Protein AF-A0A933ZN07-F1 (afdb_monomer_lite)

Sequence (368 aa):
MLRRYSLTLALVALASAPLAWTACGGLDDTEENALPVVCNADSDCTAGTEICHPVGFVCVKTCTAATDCTGTGETCADVADSTGTVKGKICKCGTTTCSAVTVDGGTNNQVCSSIDNLCENRCAQDSDCGDFFPQTRKCNTTKGQCEPSTASGCTSDSQCTSATAARCNTSSGQCEACTTDTQCAHIGSGLKCDSSGACVSQGTTCNANVLLPGTNGGPDTCAYGEVCVGATCSASLPDGTCATTMGSSWNTSPLGPVIFVADGQSFASNATYCAGGAGGFTVDVEFYSVHGISKGTWSENVQQVQFYRKSDHRKSDAGIIVDFPEDGAKHGSFKTGMCGSAAGAIDPTGYALYMIDSNGGGGNLVCL

pLDDT: mean 71.2, std 18.02, range [28.31, 96.56]

Secondary structure (DSSP, 8-state):
-----------------------SS---TT-TT----B-SSGGGS-TTTEEE-TTT-BEEEB-SSGGG--STTEEEEEEE-TTS-EEEEEEEE-SSB------TT----EEE-TTT--EEEPPSSGGGGTTS-SS-EEEETTTTEEEE---SS--SGGG--BTTB-EEETTTTEEE--SSGGGGTTT-TTEEE-TTS-EEE--SB--TT--SSSSSS-GGGSPTT-EEETTEEES-----TTTTTS------SS---EEEEEEEEEES--TTTSGGG--EEEEEEEEEEEEEE-----SS-EEEEEEEETTT--EEEESEEESPPPTTEEEEEEEEEEE-SSTT----S-EEEEEE-TTS-EEEEEE-

Structure (mmCIF, N/CA/C/O backbone):
data_AF-A0A933ZN07-F1
#
_entry.id   AF-A0A933ZN07-F1
#
loop_
_atom_site.group_PDB
_atom_site.id
_atom_site.type_symbol
_atom_site.label_atom_id
_atom_site.label_alt_id
_atom_site.label_comp_id
_atom_site.label_asym_id
_atom_site.label_entity_id
_atom_site.label_seq_id
_atom_site.pdbx_PD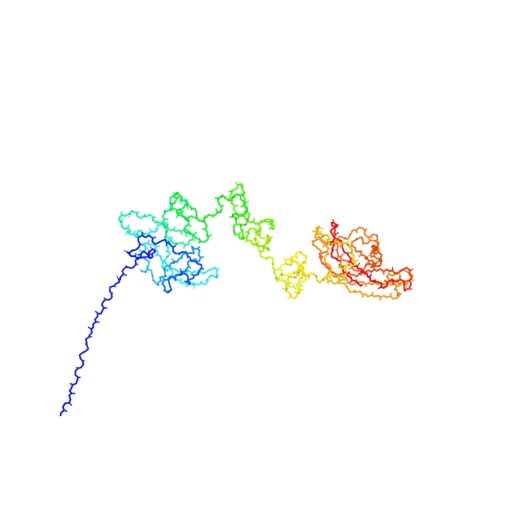B_ins_code
_atom_site.Cartn_x
_atom_site.Cartn_y
_atom_site.Cartn_z
_atom_site.occupancy
_atom_site.B_iso_or_equiv
_atom_site.auth_seq_id
_atom_site.auth_comp_id
_atom_site.auth_asym_id
_atom_site.auth_atom_id
_atom_site.pdbx_PDB_model_num
ATOM 1 N N . MET A 1 1 ? -44.478 -69.264 47.633 1.00 36.69 1 MET A N 1
ATOM 2 C CA . MET A 1 1 ? -43.234 -68.703 48.201 1.00 36.69 1 MET A CA 1
ATOM 3 C C . MET A 1 1 ? -42.893 -67.437 47.429 1.00 36.69 1 MET A C 1
ATOM 5 O O . MET A 1 1 ? -42.864 -67.538 46.218 1.00 36.69 1 MET A O 1
ATOM 9 N N . LEU A 1 2 ? -42.737 -66.311 48.151 1.00 34.25 2 LEU A N 1
ATOM 10 C CA . LEU A 1 2 ? -41.949 -65.082 47.880 1.00 34.25 2 LEU A CA 1
ATOM 11 C C . LEU A 1 2 ? -41.915 -64.510 46.437 1.00 34.25 2 LEU A C 1
ATOM 13 O O . LEU A 1 2 ? -41.661 -65.224 45.490 1.00 34.25 2 LEU A O 1
ATOM 17 N N . ARG A 1 3 ? -42.024 -63.207 46.160 1.00 32.19 3 ARG A N 1
ATOM 18 C CA . ARG A 1 3 ? -41.970 -61.978 46.966 1.00 32.19 3 ARG A CA 1
ATOM 19 C C . ARG A 1 3 ? -42.474 -60.846 46.054 1.00 32.19 3 ARG A C 1
ATOM 21 O O . ARG A 1 3 ? -42.031 -60.746 44.916 1.00 32.19 3 ARG A O 1
ATOM 28 N N . ARG A 1 4 ? -43.376 -59.995 46.550 1.00 41.97 4 ARG A N 1
ATOM 29 C CA . ARG A 1 4 ? -43.697 -58.698 45.934 1.00 41.97 4 ARG A CA 1
ATOM 30 C C . ARG A 1 4 ? -42.557 -57.730 46.262 1.00 41.97 4 ARG A C 1
ATOM 32 O O . ARG A 1 4 ? -42.251 -57.572 47.441 1.00 41.97 4 ARG A O 1
ATOM 39 N N . TYR A 1 5 ? -41.965 -57.087 45.259 1.00 42.53 5 TYR A N 1
ATOM 40 C CA . TYR A 1 5 ? -41.135 -55.899 45.463 1.00 42.53 5 TYR A CA 1
ATOM 41 C C . TYR A 1 5 ? -41.962 -54.668 45.103 1.00 42.53 5 TYR A C 1
ATOM 43 O O . TYR A 1 5 ? -42.301 -54.433 43.948 1.00 42.53 5 TYR A O 1
ATOM 51 N N . SER A 1 6 ? -42.332 -53.939 46.152 1.00 39.88 6 SER A N 1
ATOM 52 C CA . SER A 1 6 ? -42.900 -52.600 46.105 1.00 39.88 6 SER A CA 1
ATOM 53 C C . SER A 1 6 ? -41.728 -51.636 45.935 1.00 39.88 6 SER A C 1
ATOM 55 O O . SER A 1 6 ? -40.901 -51.535 46.841 1.00 39.88 6 SER A O 1
ATOM 57 N N . LEU A 1 7 ? -41.612 -50.986 44.777 1.00 34.25 7 LEU A N 1
ATOM 58 C CA . LEU A 1 7 ? -40.633 -49.923 44.560 1.00 34.25 7 LEU A CA 1
ATOM 59 C C . LEU A 1 7 ? -41.350 -48.584 44.754 1.00 34.25 7 LEU A C 1
ATOM 61 O O . LEU A 1 7 ? -42.110 -48.132 43.901 1.00 34.25 7 LEU A O 1
ATOM 65 N N . THR A 1 8 ? -41.160 -47.998 45.930 1.00 39.66 8 THR A N 1
ATOM 66 C CA . THR A 1 8 ? -41.650 -46.668 46.286 1.00 39.66 8 THR A CA 1
ATOM 67 C C . THR A 1 8 ? -40.783 -45.638 45.563 1.00 39.66 8 THR A C 1
ATOM 69 O O . THR A 1 8 ? -39.605 -45.487 45.879 1.00 39.66 8 THR A O 1
ATOM 72 N N . LEU A 1 9 ? -41.348 -44.959 44.565 1.00 36.34 9 LEU A N 1
ATOM 73 C CA . LEU A 1 9 ? -40.701 -43.861 43.853 1.00 36.34 9 LEU A CA 1
ATOM 74 C C . LEU A 1 9 ? -40.793 -42.598 44.729 1.00 36.34 9 LEU A C 1
ATOM 76 O O . LEU A 1 9 ? -41.865 -42.015 44.871 1.00 36.34 9 LEU A O 1
ATOM 80 N N . ALA A 1 10 ? -39.686 -42.206 45.359 1.00 38.91 10 ALA A N 1
ATOM 81 C CA . ALA A 1 10 ? -39.574 -40.933 46.063 1.00 38.91 10 ALA A CA 1
ATOM 82 C C . ALA A 1 10 ? -39.220 -39.833 45.050 1.00 38.91 10 ALA A C 1
ATOM 84 O O . ALA A 1 10 ? -38.095 -39.768 44.560 1.00 38.91 10 ALA A O 1
ATOM 85 N N . LEU A 1 11 ? -40.195 -38.983 44.719 1.00 31.62 11 LEU A N 1
ATOM 86 C CA . LEU A 1 11 ? -39.968 -37.727 44.006 1.00 31.62 11 LEU A CA 1
ATOM 87 C C . LEU A 1 11 ? -39.299 -36.742 44.981 1.00 31.62 11 LEU A C 1
ATOM 89 O O . LEU A 1 11 ? -39.949 -36.238 45.895 1.00 31.62 11 LEU A O 1
ATOM 93 N N . VAL A 1 12 ? -38.007 -36.468 44.798 1.00 37.44 12 VAL A N 1
ATOM 94 C CA . VAL A 1 12 ? -37.338 -35.315 45.415 1.00 37.44 12 VAL A CA 1
ATOM 95 C C . VAL A 1 12 ? -37.398 -34.178 44.401 1.00 37.44 12 VAL A C 1
ATOM 97 O O . VAL A 1 12 ? -36.687 -34.186 43.400 1.00 37.44 12 VAL A O 1
ATOM 100 N N . ALA A 1 13 ? -38.290 -33.220 44.640 1.00 33.31 13 ALA A N 1
ATOM 101 C CA . ALA A 1 13 ? -38.312 -31.955 43.922 1.00 33.31 13 ALA A CA 1
ATOM 102 C C . ALA A 1 13 ? -37.163 -31.078 44.446 1.00 33.31 13 ALA A C 1
ATOM 104 O O . ALA A 1 13 ? -37.270 -30.470 45.509 1.00 33.31 13 ALA A O 1
ATOM 105 N N . LEU A 1 14 ? -36.050 -31.038 43.712 1.00 30.64 14 LEU A N 1
ATOM 106 C CA . LEU A 1 14 ? -35.030 -30.004 43.868 1.00 30.64 14 LEU A CA 1
ATOM 107 C C . LEU A 1 14 ? -35.577 -28.719 43.242 1.00 30.64 14 LEU A C 1
ATOM 109 O O . LEU A 1 14 ? -35.561 -28.548 42.026 1.00 30.64 14 LEU A O 1
ATOM 113 N N . ALA A 1 15 ? -36.101 -27.830 44.082 1.00 32.50 15 ALA A N 1
ATOM 114 C CA . ALA A 1 15 ? -36.318 -26.443 43.708 1.00 32.50 15 ALA A CA 1
ATOM 115 C C . ALA A 1 15 ? -34.940 -25.781 43.550 1.00 32.50 15 ALA A C 1
ATOM 117 O O . ALA A 1 15 ? -34.277 -25.468 44.537 1.00 32.50 15 ALA A O 1
ATOM 118 N N . SER A 1 16 ? -34.488 -25.615 42.309 1.00 32.41 16 SER A N 1
ATOM 119 C CA . SER A 1 16 ? -33.348 -24.764 41.977 1.00 32.41 16 SER A CA 1
ATOM 120 C C . SER A 1 16 ? -33.747 -23.311 42.230 1.00 32.41 16 SER A C 1
ATOM 122 O O . SER A 1 16 ? -34.521 -22.731 41.467 1.00 32.41 16 SER A O 1
ATOM 124 N N . ALA A 1 17 ? -33.257 -22.736 43.325 1.00 28.86 17 ALA A N 1
ATOM 125 C CA . ALA A 1 17 ? -33.284 -21.295 43.519 1.00 28.86 17 ALA A CA 1
ATOM 126 C C . ALA A 1 17 ? -32.386 -20.640 42.449 1.00 28.86 17 ALA A C 1
ATOM 128 O O . ALA A 1 17 ? -31.271 -21.125 42.241 1.00 28.86 17 ALA A O 1
ATOM 129 N N . PRO A 1 18 ? -32.827 -19.572 41.761 1.00 31.61 18 PRO A N 1
ATOM 130 C CA . PRO A 1 18 ? -31.935 -18.791 40.919 1.00 31.61 18 PRO A CA 1
ATOM 131 C C . PRO A 1 18 ? -30.929 -18.081 41.830 1.00 31.61 18 PRO A C 1
ATOM 133 O O . PRO A 1 18 ? -31.285 -17.181 42.590 1.00 31.61 18 PRO A O 1
ATOM 136 N N . LEU A 1 19 ? -29.678 -18.537 41.796 1.00 28.31 19 LEU A N 1
ATOM 137 C CA . LEU A 1 19 ? -28.553 -17.797 42.350 1.00 28.31 19 LEU A CA 1
ATOM 138 C C . LEU A 1 19 ? -28.400 -16.535 41.497 1.00 28.31 19 LEU A C 1
ATOM 140 O O . LEU A 1 19 ? -28.154 -16.623 40.297 1.00 28.31 19 LEU A O 1
ATOM 144 N N . ALA A 1 20 ? -28.611 -15.372 42.108 1.00 29.06 20 ALA A N 1
ATOM 145 C CA . ALA A 1 20 ? -28.322 -14.090 41.486 1.00 29.06 20 ALA A CA 1
ATOM 146 C C . ALA A 1 20 ? -26.803 -13.993 41.299 1.00 29.06 20 ALA A C 1
ATOM 148 O O . ALA A 1 20 ? -26.064 -13.921 42.277 1.00 29.06 20 ALA A O 1
ATOM 149 N N . TRP A 1 21 ? -26.344 -14.080 40.053 1.00 30.39 21 TRP A N 1
ATOM 150 C CA . TRP A 1 21 ? -24.940 -13.936 39.680 1.00 30.39 21 TRP A CA 1
ATOM 151 C C . TRP A 1 21 ? -24.751 -12.552 39.082 1.00 30.39 21 TRP A C 1
ATOM 153 O O . TRP A 1 21 ? -25.221 -12.290 37.983 1.00 30.39 21 TRP A O 1
ATOM 163 N N . THR A 1 22 ? -24.102 -11.669 39.833 1.00 36.38 22 THR A N 1
ATOM 164 C CA . THR A 1 22 ? -23.808 -10.283 39.465 1.00 36.38 22 THR A CA 1
ATOM 165 C C . THR A 1 22 ? -22.794 -10.206 38.319 1.00 36.38 22 THR A C 1
ATOM 167 O O . THR A 1 22 ? -21.659 -10.669 38.418 1.00 36.38 22 THR A O 1
ATOM 170 N N . ALA A 1 23 ? -23.229 -9.624 37.205 1.00 32.75 23 ALA A N 1
ATOM 171 C CA . ALA A 1 23 ? -22.450 -9.233 36.045 1.00 32.75 23 ALA A CA 1
ATOM 172 C C . ALA A 1 23 ? -21.858 -7.832 36.266 1.00 32.75 23 ALA A C 1
ATOM 174 O O . ALA A 1 23 ? -22.573 -6.839 36.190 1.00 32.75 23 ALA A O 1
ATOM 175 N N . CYS A 1 24 ? -20.565 -7.782 36.590 1.00 39.22 24 CYS A N 1
ATOM 176 C CA . CYS A 1 24 ? -19.583 -6.791 36.133 1.00 39.22 24 CYS A CA 1
ATOM 177 C C . CYS A 1 24 ? -18.235 -7.185 36.751 1.00 39.22 24 CYS A C 1
ATOM 179 O O . CYS A 1 24 ? -17.973 -6.874 37.906 1.00 39.22 24 CYS A O 1
ATOM 181 N N . GLY A 1 25 ? -17.416 -7.935 36.007 1.00 37.50 25 GLY A N 1
ATOM 182 C CA . GLY A 1 25 ? -16.186 -8.543 36.524 1.00 37.50 25 GLY A CA 1
ATOM 183 C C . GLY A 1 25 ? -16.465 -9.714 37.471 1.00 37.50 25 GLY A C 1
ATOM 184 O O . GLY A 1 25 ? -17.322 -9.656 38.348 1.00 37.50 25 GLY A O 1
ATOM 185 N N . GLY A 1 26 ? -15.770 -10.833 37.290 1.00 34.78 26 GLY A N 1
ATOM 186 C CA . GLY A 1 26 ? -15.626 -11.791 38.378 1.00 34.78 26 GLY A CA 1
ATOM 187 C C . GLY A 1 26 ? -14.748 -11.172 39.458 1.00 34.78 26 GLY A C 1
ATOM 188 O O . GLY A 1 26 ? -13.553 -11.420 39.469 1.00 34.78 26 GLY A O 1
ATOM 189 N N . LEU A 1 27 ? -15.331 -10.371 40.347 1.00 40.38 27 LEU A N 1
ATOM 190 C CA . LEU A 1 27 ? -14.836 -10.320 41.713 1.00 40.38 27 LEU A CA 1
ATOM 191 C C . LEU A 1 27 ? -15.426 -11.565 42.369 1.00 40.38 27 LEU A C 1
ATOM 193 O O . LEU A 1 27 ? -16.585 -11.580 42.765 1.00 40.38 27 LEU A O 1
ATOM 197 N N . ASP A 1 28 ? -14.674 -12.663 42.334 1.00 38.94 28 ASP A N 1
ATOM 198 C CA . ASP A 1 28 ? -14.876 -13.712 43.326 1.00 38.94 28 ASP A CA 1
ATOM 199 C C . ASP A 1 28 ? -14.688 -13.025 44.685 1.00 38.94 28 ASP A C 1
ATOM 201 O O . ASP A 1 28 ? -13.705 -12.297 44.862 1.00 38.94 28 ASP A O 1
ATOM 205 N N . ASP A 1 29 ? -15.644 -13.187 45.602 1.00 43.16 29 ASP A N 1
ATOM 206 C CA . ASP A 1 29 ? -15.836 -12.393 46.832 1.00 43.16 29 ASP A CA 1
ATOM 207 C C . ASP A 1 29 ? -14.682 -12.530 47.862 1.00 43.16 29 ASP A C 1
ATOM 209 O O . ASP A 1 29 ? -14.835 -12.258 49.054 1.00 43.16 29 ASP A O 1
ATOM 213 N N . THR A 1 30 ? -13.511 -12.992 47.420 1.00 43.66 30 THR A N 1
ATOM 214 C CA . THR A 1 30 ? -12.313 -13.237 48.220 1.00 43.66 30 THR A CA 1
ATOM 215 C C . THR A 1 30 ? -11.035 -12.562 47.705 1.00 43.66 30 THR A C 1
ATOM 217 O O . THR A 1 30 ? -10.042 -12.596 48.430 1.00 43.66 30 THR A O 1
ATOM 220 N N . GLU A 1 31 ? -11.026 -11.906 46.534 1.00 42.97 31 GLU A N 1
ATOM 221 C CA . GLU A 1 31 ? -9.883 -11.083 46.082 1.00 42.97 31 GLU A CA 1
ATOM 222 C C . GLU A 1 31 ? -10.322 -9.671 45.653 1.00 42.97 31 GLU A C 1
ATOM 224 O O . GLU A 1 31 ? -10.720 -9.406 44.523 1.00 42.97 31 GLU A O 1
ATOM 229 N N . GLU A 1 32 ? -10.211 -8.744 46.602 1.00 39.47 32 GLU A N 1
ATOM 230 C CA . GLU A 1 32 ? -10.723 -7.364 46.619 1.00 39.47 32 GLU A CA 1
ATOM 231 C C . GLU A 1 32 ? -10.132 -6.400 45.558 1.00 39.47 32 GLU A C 1
ATOM 233 O O . GLU A 1 32 ? -10.247 -5.192 45.713 1.00 39.47 32 GLU A O 1
ATOM 238 N N . ASN A 1 33 ? -9.456 -6.867 44.500 1.00 42.56 33 ASN A N 1
ATOM 239 C CA . ASN A 1 33 ? -8.784 -5.975 43.535 1.00 42.56 33 ASN A CA 1
ATOM 240 C C . ASN A 1 33 ? -8.376 -6.651 42.210 1.00 42.56 33 ASN A C 1
ATOM 242 O O . ASN A 1 33 ? -7.353 -6.296 41.618 1.00 42.56 33 ASN A O 1
ATOM 246 N N . ALA A 1 34 ? -9.130 -7.642 41.729 1.00 53.72 34 ALA A N 1
ATOM 247 C CA . ALA A 1 34 ? -8.810 -8.269 40.449 1.00 53.72 34 ALA A CA 1
ATOM 248 C C . ALA A 1 34 ? -9.027 -7.270 39.293 1.00 53.72 34 ALA A C 1
ATOM 250 O O . ALA A 1 34 ? -10.154 -6.988 38.885 1.00 53.72 34 ALA A O 1
ATOM 251 N N . LEU A 1 35 ? -7.924 -6.701 38.797 1.00 59.75 35 LEU A N 1
ATOM 252 C CA . LEU A 1 35 ? -7.876 -5.877 37.589 1.00 59.75 35 LEU A CA 1
ATOM 253 C C . LEU A 1 35 ? -8.505 -6.633 36.402 1.00 59.75 35 LEU A C 1
ATOM 255 O O . LEU A 1 35 ? -8.419 -7.866 36.357 1.00 59.75 35 LEU A O 1
ATOM 259 N N . PRO A 1 36 ? -9.112 -5.930 35.426 1.00 67.88 36 PRO A N 1
ATOM 260 C CA . PRO A 1 36 ? -9.622 -6.574 34.222 1.00 67.88 36 PRO A CA 1
ATOM 261 C C . PRO A 1 36 ? -8.505 -7.371 33.535 1.00 67.88 36 PRO A C 1
ATOM 263 O O . PRO A 1 36 ? -7.423 -6.851 33.262 1.00 67.88 36 PRO A O 1
ATOM 266 N N . VAL A 1 37 ? -8.764 -8.653 33.266 1.00 81.12 37 VAL A N 1
ATOM 267 C CA . VAL A 1 37 ? -7.807 -9.520 32.570 1.00 81.12 37 VAL A CA 1
ATOM 268 C C . VAL A 1 37 ? -7.767 -9.110 31.100 1.00 81.12 37 VAL A C 1
ATOM 270 O O . VAL A 1 37 ? -8.761 -9.240 30.382 1.00 81.12 37 VAL A O 1
ATOM 273 N N . VAL A 1 38 ? -6.616 -8.600 30.662 1.00 83.69 38 VAL A N 1
ATOM 274 C CA . VAL A 1 38 ? -6.346 -8.244 29.263 1.00 83.69 38 VAL A CA 1
ATOM 275 C C . VAL A 1 38 ? -6.120 -9.516 28.445 1.00 83.69 38 VAL A C 1
ATOM 277 O O . VAL A 1 38 ? -5.404 -10.418 28.880 1.00 83.69 38 VAL A O 1
ATOM 280 N N . CYS A 1 39 ? -6.694 -9.577 27.246 1.00 87.38 39 CYS A N 1
ATOM 281 C CA . CYS A 1 39 ? -6.645 -10.741 26.364 1.00 87.38 39 CYS A CA 1
ATOM 282 C C . CYS A 1 39 ? -6.353 -10.346 24.913 1.00 87.38 39 CYS A C 1
ATOM 284 O O . CYS A 1 39 ? -6.727 -9.273 24.456 1.00 87.38 39 CYS A O 1
ATOM 286 N N . ASN A 1 40 ? -5.721 -11.241 24.157 1.00 85.31 40 ASN A N 1
ATOM 287 C CA . ASN A 1 40 ? -5.580 -11.138 22.701 1.00 85.31 40 ASN A CA 1
ATOM 288 C C . ASN A 1 40 ? -6.466 -12.158 21.971 1.00 85.31 40 ASN A C 1
ATOM 290 O O . ASN A 1 40 ? -6.796 -11.974 20.798 1.00 85.31 40 ASN A O 1
ATOM 294 N N . ALA A 1 41 ? -6.846 -13.240 22.650 1.00 87.94 41 ALA A N 1
ATOM 295 C CA . ALA A 1 41 ? -7.717 -14.284 22.138 1.00 87.94 41 ALA A CA 1
ATOM 296 C C . ALA A 1 41 ? -8.588 -14.885 23.250 1.00 87.94 41 ALA A C 1
ATOM 298 O O . ALA A 1 41 ? -8.300 -14.751 24.436 1.00 87.94 41 ALA A O 1
ATOM 299 N N . ASP A 1 42 ? -9.637 -15.614 22.861 1.00 89.56 42 ASP A N 1
ATOM 300 C CA . ASP A 1 42 ? -10.551 -16.284 23.802 1.00 89.56 42 ASP A CA 1
ATOM 301 C C . ASP A 1 42 ? -9.830 -17.318 24.690 1.00 89.56 42 ASP A C 1
ATOM 303 O O . ASP A 1 42 ? -10.273 -17.609 25.795 1.00 89.56 42 ASP A O 1
ATOM 307 N N . SER A 1 43 ? -8.692 -17.848 24.227 1.00 91.44 43 SER A N 1
ATOM 308 C CA . SER A 1 43 ? -7.830 -18.757 24.991 1.00 91.44 43 SER A CA 1
ATOM 309 C C . SER A 1 43 ? -7.136 -18.108 26.187 1.00 91.44 43 SER A C 1
ATOM 311 O O . SER A 1 43 ? -6.638 -18.834 27.045 1.00 91.44 43 SER A O 1
ATOM 313 N N . ASP A 1 44 ? -7.075 -16.777 26.230 1.00 90.19 44 ASP A N 1
ATOM 314 C CA . ASP A 1 44 ? -6.482 -16.028 27.341 1.00 90.19 44 ASP A CA 1
ATOM 315 C C . ASP A 1 44 ? -7.489 -15.829 28.488 1.00 90.19 44 ASP A C 1
ATOM 317 O O . ASP A 1 44 ? -7.114 -15.398 29.576 1.00 90.19 44 ASP A O 1
ATOM 321 N N . CYS A 1 45 ? -8.762 -16.155 28.246 1.00 91.50 45 CYS A N 1
ATOM 322 C CA . CYS A 1 45 ? -9.861 -16.012 29.191 1.00 91.50 45 CYS A CA 1
ATOM 323 C C . CYS A 1 45 ? -10.279 -17.358 29.793 1.00 91.50 45 CYS A C 1
ATOM 325 O O . CYS A 1 45 ? -9.890 -18.433 29.324 1.00 91.50 45 CYS A O 1
ATOM 327 N N . THR A 1 46 ? -11.114 -17.317 30.834 1.00 91.00 46 THR A N 1
ATOM 328 C CA . THR A 1 46 ? -11.612 -18.538 31.474 1.00 91.00 46 THR A CA 1
ATOM 329 C C . THR A 1 46 ? -12.452 -19.360 30.495 1.00 91.00 46 THR A C 1
ATOM 331 O O . THR A 1 46 ? -13.546 -18.962 30.081 1.00 91.00 46 THR A O 1
ATOM 334 N N . ALA A 1 47 ? -11.937 -20.538 30.134 1.00 86.62 47 ALA A N 1
ATOM 335 C CA . ALA A 1 47 ? -12.526 -21.393 29.114 1.00 86.62 47 ALA A CA 1
ATOM 336 C C . ALA A 1 47 ? -13.997 -21.732 29.414 1.00 86.62 47 ALA A C 1
ATOM 338 O O . ALA A 1 47 ? -14.321 -22.353 30.425 1.00 86.62 47 ALA A O 1
ATOM 339 N N . GLY A 1 48 ? -14.885 -21.364 28.486 1.00 84.00 48 GLY A N 1
ATOM 340 C CA . GLY A 1 48 ? -16.311 -21.700 28.527 1.00 84.00 48 GLY A CA 1
ATOM 341 C C . GLY A 1 48 ? -17.198 -20.740 29.323 1.00 84.00 48 GLY A C 1
ATOM 342 O O . GLY A 1 48 ? -18.416 -20.887 29.260 1.00 84.00 48 GLY A O 1
ATOM 343 N N . THR A 1 49 ? -16.630 -19.761 30.030 1.00 86.25 49 THR A N 1
ATOM 344 C CA . THR A 1 49 ? -17.400 -18.748 30.778 1.00 86.25 49 THR A CA 1
ATOM 345 C C . THR A 1 49 ? -17.088 -17.320 30.355 1.00 86.25 49 THR A C 1
ATOM 347 O O . THR A 1 49 ? -17.883 -16.418 30.621 1.00 86.25 49 THR A O 1
ATOM 350 N N . GLU A 1 50 ? -15.950 -17.105 29.700 1.00 93.06 50 GLU A N 1
ATOM 351 C CA . GLU A 1 50 ? -15.491 -15.801 29.240 1.00 93.06 50 GLU A CA 1
ATOM 352 C C . GLU A 1 50 ? -15.036 -15.865 27.782 1.00 93.06 50 GLU A C 1
ATOM 354 O O . GLU A 1 50 ? -14.604 -16.908 27.288 1.00 93.06 50 GLU A O 1
ATOM 359 N N . ILE A 1 51 ? -15.140 -14.730 27.099 1.00 92.81 51 ILE A N 1
ATOM 360 C CA . ILE A 1 51 ? -14.582 -14.507 25.764 1.00 92.81 51 ILE A CA 1
ATOM 361 C C . ILE A 1 51 ? -13.762 -13.223 25.769 1.00 92.81 51 ILE A C 1
ATOM 363 O O . ILE A 1 51 ? -13.989 -12.336 26.595 1.00 92.81 51 ILE A O 1
ATOM 367 N N . CYS A 1 52 ? -12.836 -13.100 24.825 1.00 91.12 52 CYS A N 1
ATOM 368 C CA . CYS A 1 52 ? -12.072 -11.879 24.662 1.00 91.12 52 CYS A CA 1
ATOM 369 C C . CYS A 1 52 ? -12.880 -10.854 23.861 1.00 91.12 52 CYS A C 1
ATOM 371 O O . CYS A 1 52 ? -13.271 -11.109 22.717 1.00 91.12 52 CYS A O 1
ATOM 373 N N . HIS A 1 53 ? -13.149 -9.682 24.444 1.00 88.94 53 HIS A N 1
ATOM 374 C CA . HIS A 1 53 ? -13.914 -8.654 23.747 1.00 88.94 53 HIS A CA 1
ATOM 375 C C . HIS A 1 53 ? -13.132 -8.127 22.522 1.00 88.94 53 HIS A C 1
ATOM 377 O O . HIS A 1 53 ? -12.021 -7.633 22.685 1.00 88.94 53 HIS A O 1
ATOM 383 N N . PRO A 1 54 ? -13.702 -8.113 21.301 1.00 84.75 54 PRO A N 1
ATOM 384 C CA . PRO A 1 54 ? -12.962 -7.808 20.066 1.00 84.75 54 PRO A CA 1
ATOM 385 C C . PRO A 1 54 ? -12.479 -6.353 19.952 1.00 84.75 54 PRO A C 1
ATOM 387 O O . PRO A 1 54 ? -11.572 -6.062 19.181 1.00 84.75 54 PRO A O 1
ATOM 390 N N . VAL A 1 55 ? -13.126 -5.435 20.675 1.00 83.06 55 VAL A N 1
ATOM 391 C CA . VAL A 1 55 ? -12.783 -3.999 20.705 1.00 83.06 55 VAL A CA 1
ATOM 392 C C . VAL A 1 55 ? -12.026 -3.601 21.978 1.00 83.06 55 VAL A C 1
ATOM 394 O O . VAL A 1 55 ? -11.021 -2.908 21.885 1.00 83.06 55 VAL A O 1
ATOM 397 N N . GLY A 1 56 ? -12.509 -4.006 23.160 1.00 80.25 56 GLY A N 1
ATOM 398 C CA . GLY A 1 56 ? -11.888 -3.692 24.447 1.00 80.25 56 GLY A CA 1
ATOM 399 C C . GLY A 1 56 ? -10.736 -4.601 24.884 1.00 80.25 56 GLY A C 1
ATOM 400 O O . GLY A 1 56 ? -10.055 -4.225 25.825 1.00 80.25 56 GLY A O 1
ATOM 401 N N . PHE A 1 57 ? -10.519 -5.760 24.239 1.00 85.81 57 PHE A N 1
ATOM 402 C CA . PHE A 1 57 ? -9.448 -6.728 24.555 1.00 85.81 57 PHE A CA 1
ATOM 403 C C . PHE A 1 57 ? -9.350 -7.077 26.045 1.00 85.81 57 PHE A C 1
ATOM 405 O O . PHE A 1 57 ? -8.273 -7.227 26.621 1.00 85.81 57 PHE A O 1
ATOM 412 N N . VAL A 1 58 ? -10.516 -7.219 26.665 1.00 87.50 58 VAL A N 1
ATOM 413 C CA . VAL A 1 58 ? -10.687 -7.650 28.050 1.00 87.50 58 VAL A CA 1
ATOM 414 C C . VAL A 1 58 ? -11.559 -8.897 28.078 1.00 87.50 58 VAL A C 1
ATOM 416 O O . VAL A 1 58 ? -12.477 -9.041 27.259 1.00 87.50 58 VAL A O 1
ATOM 419 N N . CYS A 1 59 ? -11.269 -9.805 29.004 1.00 90.06 59 CYS A N 1
ATOM 420 C CA . CYS A 1 59 ? -12.094 -10.984 29.223 1.00 90.06 59 CYS A CA 1
ATOM 421 C C . CYS A 1 59 ? -13.448 -10.568 29.797 1.00 90.06 59 CYS A C 1
ATOM 423 O O . CYS A 1 59 ? -13.538 -9.947 30.855 1.00 90.06 59 CYS A O 1
ATOM 425 N N . VAL A 1 60 ? -14.513 -10.906 29.075 1.00 90.75 60 VAL A N 1
ATOM 426 C CA . VAL A 1 60 ? -15.893 -10.595 29.447 1.00 90.75 60 VAL A CA 1
ATOM 427 C C . VAL A 1 60 ? -16.687 -11.881 29.591 1.00 90.75 60 VAL A C 1
ATOM 429 O O . VAL A 1 60 ? -16.586 -12.787 28.761 1.00 90.75 60 VAL A O 1
ATOM 432 N N . LYS A 1 61 ? -17.505 -11.960 30.642 1.00 89.56 61 LYS A N 1
ATOM 433 C CA . LYS A 1 61 ? -18.388 -13.108 30.858 1.00 89.56 61 LYS A CA 1
ATOM 434 C C . LYS A 1 61 ? -19.409 -13.222 29.732 1.00 89.56 61 LYS A C 1
ATOM 436 O O . LYS A 1 61 ? -20.020 -12.235 29.315 1.00 89.56 61 LYS A O 1
ATOM 441 N N . THR A 1 62 ? -19.617 -14.447 29.271 1.00 93.25 62 THR A N 1
ATOM 442 C CA . THR A 1 62 ? -20.675 -14.745 28.309 1.00 93.25 62 THR A CA 1
ATOM 443 C C . THR A 1 62 ? -22.035 -14.773 28.992 1.00 93.25 62 THR A C 1
ATOM 445 O O . THR A 1 62 ? -22.146 -15.188 30.143 1.00 93.25 62 THR A O 1
ATOM 448 N N . CYS A 1 63 ? -23.080 -14.411 28.259 1.00 93.88 63 CYS A N 1
ATOM 449 C CA . CYS A 1 63 ? -24.467 -14.536 28.690 1.00 93.88 63 CYS A CA 1
ATOM 450 C C . CYS A 1 63 ? -25.257 -15.399 27.698 1.00 93.88 63 CYS A C 1
ATOM 452 O O . CYS A 1 63 ? -24.896 -15.540 26.530 1.00 93.88 63 CYS A O 1
ATOM 454 N N . THR A 1 64 ? -26.365 -15.968 28.153 1.00 94.62 64 THR A N 1
ATOM 455 C CA . THR A 1 64 ? -27.310 -16.746 27.339 1.00 94.62 64 THR A CA 1
ATOM 456 C C . THR A 1 64 ? -28.687 -16.089 27.270 1.00 94.62 64 THR A C 1
ATOM 458 O O . THR A 1 64 ? -29.389 -16.228 26.266 1.00 94.62 64 THR A O 1
ATOM 461 N N . ALA A 1 65 ? -29.054 -15.327 28.300 1.00 90.75 65 ALA A N 1
ATOM 462 C CA . ALA A 1 65 ? -30.303 -14.592 28.409 1.00 90.75 65 ALA A CA 1
ATOM 463 C C . ALA A 1 65 ? -30.090 -13.230 29.085 1.00 90.75 65 ALA A C 1
ATOM 465 O O . ALA A 1 65 ? -29.091 -12.988 29.753 1.00 90.75 65 ALA A O 1
ATOM 466 N N . ALA A 1 66 ? -31.067 -12.329 28.946 1.00 85.75 66 ALA A N 1
ATOM 467 C CA . ALA A 1 66 ? -31.018 -11.007 29.577 1.00 85.75 66 ALA A CA 1
ATOM 468 C C . ALA A 1 66 ? -30.944 -11.067 31.114 1.00 85.75 66 ALA A C 1
ATOM 470 O O . ALA A 1 66 ? -30.424 -10.149 31.730 1.00 85.75 66 ALA A O 1
ATOM 471 N N . THR A 1 67 ? -31.433 -12.146 31.729 1.00 86.62 67 THR A N 1
ATOM 472 C CA . THR A 1 67 ? -31.357 -12.373 33.181 1.00 86.62 67 THR A CA 1
ATOM 473 C C . THR A 1 67 ? -29.945 -12.638 33.687 1.00 86.62 67 THR A C 1
ATOM 475 O O . THR A 1 67 ? -29.713 -12.510 34.884 1.00 86.62 67 THR A O 1
ATOM 478 N N . ASP A 1 68 ? -29.020 -12.999 32.795 1.00 87.69 68 ASP A N 1
ATOM 479 C CA . ASP A 1 68 ? -27.609 -13.204 33.137 1.00 87.69 68 ASP A CA 1
ATOM 480 C C . ASP A 1 68 ? -26.874 -11.857 33.286 1.00 87.69 68 ASP A C 1
ATOM 482 O O . ASP A 1 68 ? -25.753 -11.813 33.784 1.00 87.69 68 ASP A O 1
ATOM 486 N N . CYS A 1 69 ? -27.512 -10.759 32.862 1.00 86.94 69 CYS A N 1
ATOM 487 C CA . CYS A 1 69 ? -27.018 -9.396 32.991 1.00 86.94 69 CYS A CA 1
ATOM 488 C C . CYS A 1 69 ? -27.711 -8.720 34.169 1.00 86.94 69 CYS A C 1
ATOM 490 O O . CYS A 1 69 ? -28.911 -8.447 34.135 1.00 86.94 69 CYS A O 1
ATOM 492 N N . THR A 1 70 ? -26.969 -8.467 35.241 1.00 78.31 70 THR A N 1
ATOM 493 C CA . THR A 1 70 ? -27.546 -7.891 36.462 1.00 78.31 70 THR A CA 1
ATOM 494 C C . THR A 1 70 ? -27.602 -6.375 36.456 1.00 78.31 70 THR A C 1
ATOM 496 O O . THR A 1 70 ? -28.243 -5.798 37.334 1.00 78.31 70 THR A O 1
ATOM 499 N N . GLY A 1 71 ? -26.966 -5.709 35.490 1.00 73.75 71 GLY A N 1
ATOM 500 C CA . GLY A 1 71 ? -27.101 -4.272 35.341 1.00 73.75 71 GLY A CA 1
ATOM 501 C C . GLY A 1 71 ? -28.477 -3.897 34.783 1.00 73.75 71 GLY A C 1
ATOM 502 O O . GLY A 1 71 ? -28.868 -4.320 33.696 1.00 73.75 71 GLY A O 1
ATOM 503 N N . THR A 1 72 ? -29.228 -3.039 35.481 1.00 69.94 72 THR A N 1
ATOM 504 C CA . THR A 1 72 ? -30.407 -2.382 34.890 1.00 69.94 72 THR A CA 1
ATOM 505 C C . THR A 1 72 ? -29.981 -1.627 33.628 1.00 69.94 72 THR A C 1
ATOM 507 O O . THR A 1 72 ? -29.134 -0.736 33.701 1.00 69.94 72 THR A O 1
ATOM 510 N N . GLY A 1 73 ? -30.577 -1.977 32.485 1.00 75.94 73 GLY A N 1
ATOM 511 C CA . GLY A 1 73 ? -30.248 -1.392 31.179 1.00 75.94 73 GLY A CA 1
ATOM 512 C C . GLY A 1 73 ? -29.198 -2.165 30.372 1.00 75.94 73 GLY A C 1
ATOM 513 O O . GLY A 1 73 ? -28.872 -1.747 29.258 1.00 75.94 73 GLY A O 1
ATOM 514 N N . GLU A 1 74 ? -28.695 -3.284 30.895 1.00 86.44 74 GLU A N 1
ATOM 515 C CA . GLU A 1 74 ? -27.879 -4.221 30.132 1.00 86.44 74 GLU A CA 1
ATOM 516 C C . GLU A 1 74 ? -28.745 -5.204 29.348 1.00 86.44 74 GLU A C 1
ATOM 518 O O . GLU A 1 74 ? -29.840 -5.595 29.758 1.00 86.44 74 GLU A O 1
ATOM 523 N N . THR A 1 75 ? -28.240 -5.618 28.193 1.00 90.62 75 THR A N 1
ATOM 524 C CA . THR A 1 75 ? -28.871 -6.631 27.353 1.00 90.62 75 THR A CA 1
ATOM 525 C C . THR A 1 75 ? -27.847 -7.676 26.954 1.00 90.62 75 THR A C 1
ATOM 527 O O . THR A 1 75 ? -26.710 -7.348 26.617 1.00 90.62 75 THR A O 1
ATOM 530 N N . CYS A 1 76 ? -28.258 -8.942 26.983 1.00 93.75 76 CYS A N 1
ATOM 531 C CA . CYS A 1 76 ? -27.433 -10.032 26.489 1.00 93.75 76 CYS A CA 1
ATOM 532 C C . CYS A 1 76 ? -27.415 -10.001 24.955 1.00 93.75 76 CYS A C 1
ATOM 534 O O . CYS A 1 76 ? -28.395 -10.375 24.303 1.00 93.75 76 CYS A O 1
ATOM 536 N N . ALA A 1 77 ? -26.321 -9.507 24.385 1.00 94.25 77 ALA A N 1
ATOM 537 C CA . ALA A 1 77 ? -26.223 -9.143 22.979 1.00 94.25 77 ALA A CA 1
ATOM 538 C C . ALA A 1 77 ? -25.037 -9.824 22.295 1.00 94.25 77 ALA A C 1
ATOM 540 O O . ALA A 1 77 ? -24.004 -10.080 22.912 1.00 94.25 77 ALA A O 1
ATOM 541 N N . ASP A 1 78 ? -25.190 -10.088 20.996 1.00 94.00 78 ASP A N 1
ATOM 542 C CA . ASP A 1 78 ? -24.146 -10.715 20.191 1.00 94.00 78 ASP A CA 1
ATOM 543 C C . ASP A 1 78 ? -22.892 -9.833 20.109 1.00 94.00 78 ASP A C 1
ATOM 545 O O . ASP A 1 78 ? -22.944 -8.599 19.997 1.00 94.00 78 ASP A O 1
ATOM 549 N N . VAL A 1 79 ? -21.744 -10.497 20.151 1.00 90.44 79 VAL A N 1
ATOM 550 C CA . VAL A 1 79 ? -20.422 -9.931 19.908 1.00 90.44 79 VAL A CA 1
ATOM 551 C C . VAL A 1 79 ? -19.908 -10.543 18.626 1.00 90.44 79 VAL A C 1
ATOM 553 O O . VAL A 1 79 ? -19.728 -11.757 18.544 1.00 90.44 79 VAL A O 1
ATOM 556 N N . ALA A 1 80 ? -19.686 -9.695 17.631 1.00 87.25 80 ALA A N 1
ATOM 557 C CA . ALA A 1 80 ? -19.084 -10.095 16.376 1.00 87.25 80 ALA A CA 1
ATOM 558 C C . ALA A 1 80 ? -17.609 -9.692 16.344 1.00 87.25 80 ALA A C 1
ATOM 560 O O . ALA A 1 80 ? -17.240 -8.650 16.887 1.00 87.25 80 ALA A O 1
ATOM 561 N N . ASP A 1 81 ? -16.778 -10.509 15.706 1.00 80.62 81 ASP A N 1
ATOM 562 C CA . ASP A 1 81 ? -15.418 -10.110 15.351 1.00 80.62 81 ASP A CA 1
ATOM 563 C C . ASP A 1 81 ? -15.408 -9.052 14.228 1.00 80.62 81 ASP A C 1
ATOM 565 O O . ASP A 1 81 ? -16.452 -8.618 13.730 1.00 80.62 81 ASP A O 1
ATOM 569 N N . SER A 1 82 ? -14.214 -8.637 13.800 1.00 75.06 82 SER A N 1
ATOM 570 C CA . SER A 1 82 ? -14.032 -7.661 12.717 1.00 75.06 82 SER A CA 1
ATOM 571 C C . SER A 1 82 ? -14.580 -8.119 11.357 1.00 75.06 82 SER A C 1
ATOM 573 O O . SER A 1 82 ? -14.724 -7.292 10.459 1.00 75.06 82 SER A O 1
ATOM 575 N N . THR A 1 83 ? -14.912 -9.405 11.196 1.00 78.12 83 THR A N 1
ATOM 576 C CA . THR A 1 83 ? -15.521 -9.971 9.981 1.00 78.12 83 THR A CA 1
ATOM 577 C C . THR A 1 83 ? -17.049 -10.027 10.049 1.00 78.12 83 THR A C 1
ATOM 579 O O . THR A 1 83 ? -17.696 -10.386 9.066 1.00 78.12 83 THR A O 1
ATOM 582 N N . GLY A 1 84 ? -17.644 -9.664 11.191 1.00 83.19 84 GLY A N 1
ATOM 583 C CA . GLY A 1 84 ? -19.082 -9.783 11.434 1.00 83.19 84 GLY A CA 1
ATOM 584 C C . GLY A 1 84 ? -19.514 -11.168 11.926 1.00 83.19 84 GLY A C 1
ATOM 585 O O . GLY A 1 84 ? -20.711 -11.408 12.088 1.00 83.19 84 GLY A O 1
ATOM 586 N N . THR A 1 85 ? -18.572 -12.077 12.195 1.00 88.06 85 THR A N 1
ATOM 587 C CA . THR A 1 85 ? -18.880 -13.420 12.697 1.00 88.06 85 THR A CA 1
ATOM 588 C C . THR A 1 85 ? -19.168 -13.358 14.194 1.00 88.06 85 THR A C 1
ATOM 590 O O . THR A 1 85 ? -18.332 -12.900 14.972 1.00 88.06 85 THR A O 1
ATOM 593 N N . VAL A 1 86 ? -20.348 -13.825 14.615 1.00 90.19 86 VAL A N 1
ATOM 594 C CA . VAL A 1 86 ? -20.746 -13.850 16.033 1.00 90.19 86 VAL A CA 1
ATOM 595 C C . VAL A 1 86 ? -19.898 -14.869 16.797 1.00 90.19 86 VAL A C 1
ATOM 597 O O . VAL A 1 86 ? -19.974 -16.067 16.532 1.00 90.19 86 VAL A O 1
ATOM 600 N N . LYS A 1 87 ? -19.114 -14.390 17.767 1.00 88.75 87 LYS A N 1
ATOM 601 C CA . LYS A 1 87 ? -18.262 -15.207 18.645 1.00 88.75 87 LYS A CA 1
ATOM 602 C C . LYS A 1 87 ? -18.961 -15.673 19.918 1.00 88.75 87 LYS A C 1
ATOM 604 O O . LYS A 1 87 ? -18.560 -16.662 20.521 1.00 88.75 87 LYS A O 1
ATOM 609 N N . GLY A 1 88 ? -20.004 -14.963 20.327 1.00 91.94 88 GLY A N 1
ATOM 610 C CA . GLY A 1 88 ? -20.751 -15.247 21.542 1.00 91.94 88 GLY A CA 1
ATOM 611 C C . GLY A 1 88 ? -21.686 -14.099 21.888 1.00 91.94 88 GLY A C 1
ATOM 612 O O . GLY A 1 88 ? -21.845 -13.157 21.109 1.00 91.94 88 GLY A O 1
ATOM 613 N N . LYS A 1 89 ? -22.293 -14.176 23.069 1.00 93.81 89 LYS A N 1
ATOM 614 C CA . LYS A 1 89 ? -23.138 -13.121 23.627 1.00 93.81 89 LYS A CA 1
ATOM 615 C C . LYS A 1 89 ? -22.549 -12.632 24.941 1.00 93.81 89 LYS A C 1
ATOM 617 O O . LYS A 1 89 ? -22.071 -13.447 25.725 1.00 93.81 89 LYS A O 1
ATOM 622 N N . ILE A 1 90 ? -22.608 -11.327 25.177 1.00 93.56 90 ILE A N 1
ATOM 623 C CA . ILE A 1 90 ? -22.160 -10.682 26.421 1.00 93.56 90 ILE A CA 1
ATOM 624 C C . ILE A 1 90 ? -23.194 -9.656 26.881 1.00 93.56 90 ILE A C 1
ATOM 626 O O . ILE A 1 90 ? -24.039 -9.220 26.095 1.00 93.56 90 ILE A O 1
ATOM 630 N N . CYS A 1 91 ? -23.096 -9.231 28.135 1.00 91.50 91 CYS A N 1
ATOM 631 C CA . CYS A 1 91 ? -23.897 -8.130 28.653 1.00 91.50 91 CYS A CA 1
ATOM 632 C C . CYS A 1 91 ? -23.375 -6.797 28.115 1.00 91.50 91 CYS A C 1
ATOM 634 O O . CYS A 1 91 ? -22.252 -6.398 28.414 1.00 91.50 91 CYS A O 1
ATOM 636 N N . LYS A 1 92 ? -24.190 -6.128 27.295 1.00 90.25 92 LYS A N 1
ATOM 637 C CA . LYS A 1 92 ? -23.911 -4.792 26.761 1.00 90.25 92 LYS A CA 1
ATOM 638 C C . LYS A 1 92 ? -24.834 -3.768 27.391 1.00 90.25 92 LYS A C 1
ATOM 640 O O . LYS A 1 92 ? -26.052 -3.966 27.404 1.00 90.25 92 LYS A O 1
ATOM 645 N N . CYS A 1 93 ? -24.275 -2.661 27.855 1.00 88.94 93 CYS A N 1
ATOM 646 C CA . CYS A 1 93 ? -25.051 -1.527 28.338 1.00 88.94 93 CYS A CA 1
ATOM 647 C C . CYS A 1 93 ? -25.592 -0.700 27.161 1.00 88.94 93 CYS A C 1
ATOM 649 O O . CYS A 1 93 ? -24.889 -0.438 26.190 1.00 88.94 93 CYS A O 1
ATOM 651 N N . GLY A 1 94 ? -26.872 -0.313 27.221 1.00 81.50 94 GLY A N 1
ATOM 652 C CA . GLY A 1 94 ? -27.518 0.495 26.173 1.00 81.50 94 GLY A CA 1
ATOM 653 C C . GLY A 1 94 ? -27.631 1.993 26.488 1.00 81.50 94 GLY A C 1
ATOM 654 O O . GLY A 1 94 ? -27.920 2.793 25.600 1.00 81.50 94 GLY A O 1
ATOM 655 N N . THR A 1 95 ? -27.436 2.391 27.747 1.00 71.88 95 THR A N 1
ATOM 656 C CA . THR A 1 95 ? -27.570 3.780 28.230 1.00 71.88 95 THR A CA 1
ATOM 657 C C . THR A 1 95 ? -26.264 4.278 28.835 1.00 71.88 95 THR A C 1
ATOM 659 O O . THR A 1 95 ? -25.483 3.472 29.315 1.00 71.88 95 THR A O 1
ATOM 662 N N . THR A 1 96 ? -26.047 5.597 28.924 1.00 66.31 96 THR A N 1
ATOM 663 C CA . THR A 1 96 ? -24.841 6.200 29.547 1.00 66.31 96 THR A CA 1
ATOM 664 C C . THR A 1 96 ? -24.623 5.819 31.015 1.00 66.31 96 THR A C 1
ATOM 666 O O . THR A 1 96 ? -23.556 6.070 31.571 1.00 66.31 96 THR A O 1
ATOM 669 N N . THR A 1 97 ? -25.634 5.246 31.661 1.00 68.81 97 THR A N 1
ATOM 670 C CA . THR A 1 97 ? -25.585 4.771 33.040 1.00 68.81 97 THR A CA 1
ATOM 671 C C . THR A 1 97 ? -25.529 3.254 33.074 1.00 68.81 97 THR A C 1
ATOM 673 O O . THR A 1 97 ? -26.424 2.591 32.552 1.00 68.81 97 THR A O 1
ATOM 676 N N . CYS A 1 98 ? -24.501 2.735 33.735 1.00 75.56 98 CYS A N 1
ATOM 677 C CA . CYS A 1 98 ? -24.443 1.357 34.194 1.00 75.56 98 CYS A CA 1
ATOM 678 C C . CYS A 1 98 ? -25.036 1.279 35.591 1.00 75.56 98 CYS A C 1
ATOM 680 O O . CYS A 1 98 ? -24.881 2.205 36.394 1.00 75.56 98 CYS A O 1
ATOM 682 N N . SER A 1 99 ? -25.764 0.207 35.876 1.00 69.50 99 SER A N 1
ATOM 683 C CA . SER A 1 99 ? -26.384 0.085 37.186 1.00 69.50 99 SER A CA 1
ATOM 684 C C . SER A 1 99 ? -25.407 -0.447 38.208 1.00 69.50 99 SER A C 1
ATOM 686 O O . SER A 1 99 ? -24.887 -1.542 38.067 1.00 69.50 99 SER A O 1
ATOM 688 N N . ALA A 1 100 ? -25.252 0.354 39.255 1.00 51.38 100 ALA A N 1
ATOM 689 C CA . ALA A 1 100 ? -25.039 -0.033 40.638 1.00 51.38 100 ALA A CA 1
ATOM 690 C C . ALA A 1 100 ? -24.943 -1.543 40.919 1.00 51.38 100 ALA A C 1
ATOM 692 O O . ALA A 1 100 ? -25.903 -2.146 41.402 1.00 51.38 100 ALA A O 1
ATOM 693 N N . VAL A 1 101 ? -23.765 -2.137 40.739 1.00 52.38 101 VAL A N 1
ATOM 694 C CA . VAL A 1 101 ? -23.382 -3.200 41.666 1.00 52.38 101 VAL A CA 1
ATOM 695 C C . VAL A 1 101 ? -23.064 -2.484 42.971 1.00 52.38 101 VAL A C 1
ATOM 697 O O . VAL A 1 101 ? -22.214 -1.596 43.011 1.00 52.38 101 VAL A O 1
ATOM 700 N N . THR A 1 102 ? -23.813 -2.798 44.027 1.00 45.16 102 THR A N 1
ATOM 701 C CA . THR A 1 102 ? -23.509 -2.276 45.362 1.00 45.16 102 THR A CA 1
ATOM 702 C C . THR A 1 102 ? -22.278 -3.024 45.858 1.00 45.16 102 THR A C 1
ATOM 704 O O . THR A 1 102 ? -22.406 -4.046 46.519 1.00 45.16 102 THR A O 1
ATOM 707 N N . VAL A 1 103 ? -21.092 -2.564 45.473 1.00 48.69 103 VAL A N 1
ATOM 708 C CA . VAL A 1 103 ? -19.835 -3.042 46.050 1.00 48.69 103 VAL A CA 1
ATOM 709 C C . VAL A 1 103 ? -19.616 -2.218 47.322 1.00 48.69 103 VAL A C 1
ATOM 711 O O . VAL A 1 103 ? -19.393 -1.010 47.255 1.00 48.69 103 VAL A O 1
ATOM 714 N N . ASP A 1 104 ? -19.851 -2.842 48.476 1.00 42.31 104 ASP A N 1
ATOM 715 C CA . ASP A 1 104 ? -19.518 -2.359 49.824 1.00 42.31 104 ASP A CA 1
ATOM 716 C C . ASP A 1 104 ? -19.728 -0.861 50.115 1.00 42.31 104 ASP A C 1
ATOM 718 O O . ASP A 1 104 ? -18.808 -0.107 50.424 1.00 42.31 104 ASP A O 1
ATOM 722 N N . GLY A 1 105 ? -20.985 -0.408 50.080 1.00 47.25 105 GLY A N 1
ATOM 723 C CA . GLY A 1 105 ? -21.378 0.876 50.683 1.00 47.25 105 GLY A CA 1
ATOM 724 C C . GLY A 1 105 ? -20.864 2.145 49.984 1.00 47.25 105 GLY A C 1
ATOM 725 O O . GLY A 1 105 ? -21.109 3.245 50.485 1.00 47.25 105 GLY A O 1
ATOM 726 N N . GLY A 1 106 ? -20.202 2.023 48.829 1.00 50.34 106 GLY A N 1
ATOM 727 C CA . GLY A 1 106 ? -19.842 3.136 47.950 1.00 50.34 106 GLY A CA 1
ATOM 728 C C . GLY A 1 106 ? -20.976 3.514 46.992 1.00 50.34 106 GLY A C 1
ATOM 729 O O . GLY A 1 106 ? -21.753 2.668 46.553 1.00 50.34 106 GLY A O 1
ATOM 730 N N . THR A 1 107 ? -21.096 4.800 46.646 1.00 48.41 107 THR A N 1
ATOM 731 C CA . THR A 1 107 ? -22.018 5.217 45.579 1.00 48.41 107 THR A CA 1
ATOM 732 C C . THR A 1 107 ? -21.416 4.909 44.211 1.00 48.41 107 THR A C 1
ATOM 734 O O . THR A 1 107 ? -20.296 5.289 43.890 1.00 48.41 107 THR A O 1
ATOM 737 N N . ASN A 1 108 ? -22.219 4.199 43.429 1.00 56.81 108 ASN A N 1
ATOM 738 C CA . ASN A 1 108 ? -22.015 3.718 42.066 1.00 56.81 108 ASN A CA 1
ATOM 739 C C . ASN A 1 108 ? -21.322 4.743 41.161 1.00 56.81 108 ASN A C 1
ATOM 741 O O . ASN A 1 108 ? -21.918 5.749 40.771 1.00 56.81 108 ASN A O 1
ATOM 745 N N . ASN A 1 109 ? -20.083 4.450 40.781 1.00 75.06 109 ASN A N 1
ATOM 746 C CA . ASN A 1 109 ? -19.289 5.294 39.901 1.00 75.06 109 ASN A CA 1
ATOM 747 C C . ASN A 1 109 ? -18.982 4.538 38.603 1.00 75.06 109 ASN A C 1
ATOM 749 O O . ASN A 1 109 ? -17.834 4.500 38.199 1.00 75.06 109 ASN A O 1
ATOM 753 N N . GLN A 1 110 ? -19.974 3.890 37.981 1.00 83.56 110 GLN A N 1
ATOM 754 C CA . GLN A 1 110 ? -19.804 3.208 36.692 1.00 83.56 110 GLN A CA 1
ATOM 755 C C . GLN A 1 110 ? -20.537 3.936 35.564 1.00 83.56 110 GLN A C 1
ATOM 757 O O . GLN A 1 110 ? -21.579 4.566 35.762 1.00 83.56 110 GLN A O 1
ATOM 762 N N . VAL A 1 111 ? -19.979 3.850 34.364 1.00 87.25 111 VAL A N 1
ATOM 763 C CA . VAL A 1 111 ? -20.495 4.435 33.128 1.00 87.25 111 VAL A CA 1
ATOM 764 C C . VAL A 1 111 ? -20.417 3.413 32.013 1.00 87.25 111 VAL A C 1
ATOM 766 O O . VAL A 1 111 ? -19.508 2.592 31.966 1.00 87.25 111 VAL A O 1
ATOM 769 N N . CYS A 1 112 ? -21.372 3.492 31.095 1.00 88.31 112 CYS A N 1
ATOM 770 C CA . CYS A 1 112 ? -21.309 2.692 29.885 1.00 88.31 112 CYS A CA 1
ATOM 771 C C . CYS A 1 112 ? -20.271 3.296 28.943 1.00 88.31 112 CYS A C 1
ATOM 773 O O . CYS A 1 112 ? -20.381 4.475 28.582 1.00 88.31 112 CYS A O 1
ATOM 775 N N . SER A 1 113 ? -19.271 2.510 28.566 1.00 86.88 113 SER A N 1
ATOM 776 C CA . SER A 1 113 ? -18.294 2.879 27.554 1.00 86.88 113 SER A CA 1
ATOM 777 C C . SER A 1 113 ? -18.975 2.995 26.199 1.00 86.88 113 SER A C 1
ATOM 779 O O . SER A 1 113 ? -19.685 2.103 25.742 1.00 86.88 113 SER A O 1
ATOM 781 N N . SER A 1 114 ? -18.735 4.118 25.528 1.00 84.50 114 SER A N 1
ATOM 782 C CA . SER A 1 114 ? -19.249 4.354 24.174 1.00 84.50 114 SER A CA 1
ATOM 783 C C . SER A 1 114 ? -18.494 3.570 23.094 1.00 84.50 114 SER A C 1
ATOM 785 O O . SER A 1 114 ? -18.895 3.598 21.932 1.00 84.50 114 SER A O 1
ATOM 787 N N . ILE A 1 115 ? -17.403 2.891 23.463 1.00 83.38 115 ILE A N 1
ATOM 788 C CA . ILE A 1 115 ? -16.484 2.217 22.541 1.00 83.38 115 ILE A CA 1
ATOM 789 C C . ILE A 1 115 ? -16.923 0.770 22.325 1.00 83.38 115 ILE A C 1
ATOM 791 O O . ILE A 1 115 ? -17.080 0.311 21.196 1.00 83.38 115 ILE A O 1
ATOM 795 N N . ASP A 1 116 ? -17.122 0.050 23.422 1.00 85.50 116 ASP A N 1
ATOM 796 C CA . ASP A 1 116 ? -17.406 -1.384 23.452 1.00 85.50 116 ASP A CA 1
ATOM 797 C C . ASP A 1 116 ? -18.761 -1.713 24.093 1.00 85.50 116 ASP A C 1
ATOM 799 O O . ASP A 1 116 ? -19.209 -2.855 24.007 1.00 85.50 116 ASP A O 1
ATOM 803 N N . ASN A 1 117 ? -19.478 -0.714 24.622 1.00 88.19 117 ASN A N 1
ATOM 804 C CA . ASN A 1 117 ? -20.735 -0.888 25.356 1.00 88.19 117 ASN A CA 1
ATOM 805 C C . ASN A 1 117 ? -20.574 -1.804 26.576 1.00 88.19 117 ASN A C 1
ATOM 807 O O . ASN A 1 117 ? -21.487 -2.565 26.911 1.00 88.19 117 ASN A O 1
ATOM 811 N N . LEU A 1 118 ? -19.412 -1.732 27.226 1.00 88.19 118 LEU A N 1
ATOM 812 C CA . LEU A 1 118 ? -19.152 -2.362 28.512 1.00 88.19 118 LEU A CA 1
ATOM 813 C C . LEU A 1 118 ? -19.306 -1.352 29.646 1.00 88.19 118 LEU A C 1
ATOM 815 O O . LEU A 1 118 ? -19.117 -0.148 29.473 1.00 88.19 118 LEU A O 1
ATOM 819 N N . CYS A 1 119 ? -19.667 -1.852 30.821 1.00 85.12 119 CYS A N 1
ATOM 820 C CA . CYS A 1 119 ? -19.720 -1.045 32.026 1.00 85.12 119 CYS A CA 1
ATOM 821 C C . CYS A 1 119 ? -18.333 -0.924 32.648 1.00 85.12 119 CYS A C 1
ATOM 823 O O . CYS A 1 119 ? -17.707 -1.920 33.003 1.00 85.12 119 CYS A O 1
ATOM 825 N N . GLU A 1 120 ? -17.871 0.315 32.784 1.00 83.69 120 GLU A N 1
ATOM 826 C CA . GLU A 1 120 ? -16.536 0.655 33.267 1.00 83.69 120 GLU A CA 1
ATOM 827 C C . GLU A 1 120 ? -16.631 1.603 34.455 1.00 83.69 120 GLU A C 1
ATOM 829 O O . GLU A 1 120 ? -17.604 2.350 34.602 1.00 83.69 120 GLU A O 1
ATOM 834 N N . ASN A 1 121 ? -15.607 1.603 35.305 1.00 83.50 121 ASN A N 1
ATOM 835 C CA . ASN A 1 121 ? -15.497 2.601 36.358 1.00 83.50 121 ASN A CA 1
ATOM 836 C C . ASN A 1 121 ? -15.317 3.989 35.738 1.00 83.50 121 ASN A C 1
ATOM 838 O O . ASN A 1 121 ? -14.615 4.172 34.744 1.00 83.50 121 ASN A O 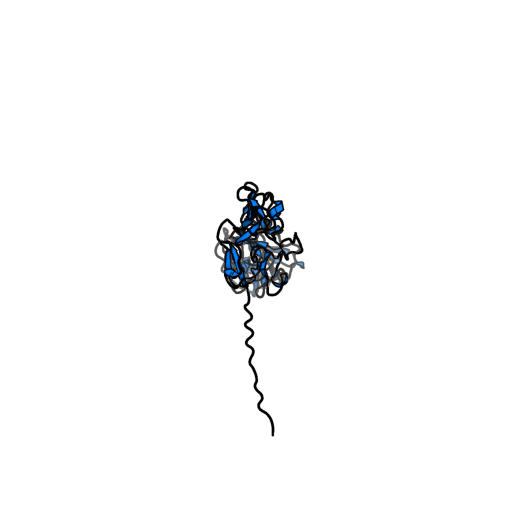1
ATOM 842 N N . ARG A 1 122 ? -15.952 4.990 36.344 1.00 86.50 122 ARG A N 1
ATOM 843 C CA . ARG A 1 122 ? -15.768 6.379 35.963 1.00 86.50 122 ARG A CA 1
ATOM 844 C C . ARG A 1 122 ? -14.335 6.766 36.247 1.00 86.50 122 ARG A C 1
ATOM 846 O O . ARG A 1 122 ? -13.873 6.669 37.383 1.00 86.50 122 ARG A O 1
ATOM 853 N N . CYS A 1 123 ? -13.681 7.271 35.223 1.00 87.94 123 CYS A N 1
ATOM 854 C CA . CYS A 1 123 ? -12.351 7.820 35.348 1.00 87.94 123 CYS A CA 1
ATOM 855 C C . CYS A 1 123 ? -12.415 9.241 35.940 1.00 87.94 123 CYS A C 1
ATOM 857 O O . CYS A 1 123 ? -13.367 9.997 35.708 1.00 87.94 123 CYS A O 1
ATOM 859 N N . ALA A 1 124 ? -11.382 9.618 36.685 1.00 88.69 124 ALA A N 1
ATOM 860 C CA . ALA A 1 124 ? -11.108 10.984 37.125 1.00 88.69 124 ALA A CA 1
ATOM 861 C C . ALA A 1 124 ? -9.866 11.573 36.430 1.00 88.69 124 ALA A C 1
ATOM 863 O O . ALA A 1 124 ? -9.717 12.794 36.363 1.00 88.69 124 ALA A O 1
ATOM 864 N N . GLN A 1 125 ? -8.987 10.719 35.907 1.00 87.31 125 GLN A N 1
ATOM 865 C CA . GLN A 1 125 ? -7.734 11.074 35.243 1.00 87.31 125 GLN A CA 1
ATOM 866 C C . GLN A 1 125 ? -7.332 9.994 34.224 1.00 87.31 125 GLN A C 1
ATOM 868 O O . GLN A 1 125 ? -7.821 8.868 34.270 1.00 87.31 125 GLN A O 1
ATOM 873 N N . ASP A 1 126 ? -6.427 10.326 33.300 1.00 84.56 126 ASP A N 1
ATOM 874 C CA . ASP A 1 126 ? -6.028 9.432 32.198 1.00 84.56 126 ASP A CA 1
ATOM 875 C C . ASP A 1 126 ? -5.433 8.097 32.670 1.00 84.56 126 ASP A C 1
ATOM 877 O O . ASP A 1 126 ? -5.609 7.080 32.003 1.00 84.56 126 ASP A O 1
ATOM 881 N N . SER A 1 127 ? -4.765 8.068 33.828 1.00 84.12 127 SER A N 1
ATOM 882 C CA . SER A 1 127 ? -4.214 6.825 34.382 1.00 84.12 127 SER A CA 1
ATOM 883 C C . SER A 1 127 ? -5.288 5.808 34.761 1.00 84.12 127 SER A C 1
ATOM 885 O O . SER A 1 127 ? -4.998 4.620 34.774 1.00 84.12 127 SER A O 1
ATOM 887 N N . ASP A 1 128 ? -6.521 6.252 35.016 1.00 84.31 128 ASP A N 1
ATOM 888 C CA . ASP A 1 128 ? -7.640 5.361 35.345 1.00 84.31 128 ASP A CA 1
ATOM 889 C C . ASP A 1 128 ? -8.147 4.603 34.102 1.00 84.31 128 ASP A C 1
ATOM 891 O O . ASP A 1 128 ? -8.950 3.683 34.213 1.00 84.31 128 ASP A O 1
ATOM 895 N N . CYS A 1 129 ? -7.682 4.994 32.910 1.00 84.50 129 CYS A N 1
ATOM 896 C CA . CYS A 1 129 ? -8.007 4.377 31.627 1.00 84.50 129 CYS A CA 1
ATOM 897 C C . CYS A 1 129 ? -6.853 3.528 31.058 1.00 84.50 129 CYS A C 1
ATOM 899 O O . CYS A 1 129 ? -6.944 3.058 29.922 1.00 84.50 129 CYS A O 1
ATOM 901 N N . GLY A 1 130 ? -5.758 3.363 31.812 1.00 73.56 130 GLY A N 1
ATOM 902 C CA . GLY A 1 130 ? -4.526 2.713 31.349 1.00 73.56 130 GLY A CA 1
ATOM 903 C C . GLY A 1 130 ? -4.619 1.195 31.170 1.00 73.56 130 GLY A C 1
ATOM 904 O O . GLY A 1 130 ? -3.796 0.624 30.457 1.00 73.56 130 GLY A O 1
ATOM 905 N N . ASP A 1 131 ? -5.626 0.559 31.767 1.00 70.12 131 ASP A N 1
ATOM 906 C CA . ASP A 1 131 ? -5.770 -0.903 31.777 1.00 70.12 131 ASP A CA 1
ATOM 907 C C . ASP A 1 131 ? -6.447 -1.458 30.511 1.00 70.12 131 ASP A C 1
ATOM 909 O O . ASP A 1 131 ? -6.484 -2.668 30.293 1.00 70.12 131 ASP A O 1
ATOM 913 N N . PHE A 1 132 ? -6.953 -0.584 29.637 1.00 68.88 132 PHE A N 1
ATOM 914 C CA . PHE A 1 132 ? -7.586 -0.974 28.381 1.00 68.88 132 PHE A CA 1
ATOM 915 C C . PHE A 1 132 ? -6.555 -0.955 27.245 1.00 68.88 132 PHE A C 1
ATOM 917 O O . PHE A 1 132 ? -6.180 0.101 26.739 1.00 68.88 132 PHE A O 1
ATOM 924 N N . PHE A 1 133 ? -6.087 -2.133 26.836 1.00 58.44 133 PHE A N 1
ATOM 925 C CA . PHE A 1 133 ? -5.233 -2.328 25.657 1.00 58.44 133 PHE A CA 1
ATOM 926 C C . PHE A 1 133 ? -6.084 -2.726 24.438 1.00 58.44 133 PHE A C 1
ATOM 928 O O . PHE A 1 133 ? -7.231 -3.117 24.614 1.00 58.44 133 PHE A O 1
ATOM 935 N N . PRO A 1 134 ? -5.596 -2.628 23.185 1.00 56.44 134 PRO A N 1
ATOM 936 C CA . PRO A 1 134 ?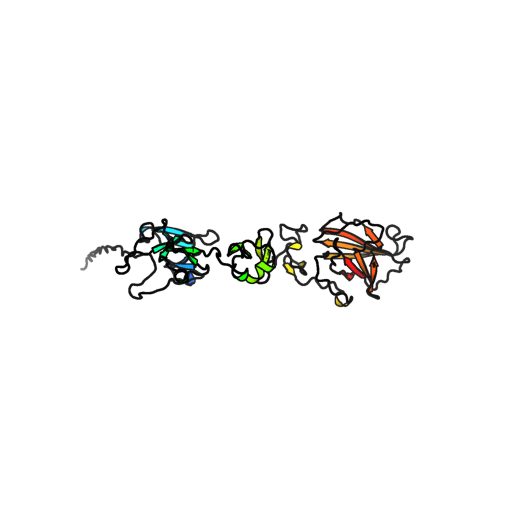 -4.405 -1.949 22.688 1.00 56.44 134 PRO A CA 1
ATOM 937 C C . PRO A 1 134 ? -4.634 -0.462 22.381 1.00 56.44 134 PRO A C 1
ATOM 939 O O . PRO A 1 134 ? -3.703 0.220 21.958 1.00 56.44 134 PRO A O 1
ATOM 942 N N . GLN A 1 135 ? -5.855 0.053 22.546 1.00 61.03 135 GLN A N 1
ATOM 943 C CA . GLN A 1 135 ? -6.133 1.469 22.319 1.00 61.03 135 GLN A CA 1
ATOM 944 C C . GLN A 1 135 ? -5.929 2.244 23.610 1.00 61.03 135 GLN A C 1
ATOM 946 O O . GLN A 1 135 ? -6.683 2.056 24.558 1.00 61.03 135 GLN A O 1
ATOM 951 N N . THR A 1 136 ? -4.953 3.153 23.632 1.00 69.12 136 THR A N 1
ATOM 952 C CA . THR A 1 136 ? -4.830 4.112 24.730 1.00 69.12 136 THR A CA 1
ATOM 953 C C . THR A 1 136 ? -6.149 4.874 24.852 1.00 69.12 136 THR A C 1
ATOM 955 O O . THR A 1 136 ? -6.616 5.500 23.899 1.00 69.12 136 THR A O 1
ATOM 958 N N . ARG A 1 137 ? -6.798 4.785 26.013 1.00 81.69 137 ARG A N 1
ATOM 959 C CA . ARG A 1 137 ? -8.002 5.559 26.328 1.00 81.69 137 ARG A CA 1
ATOM 960 C C . ARG A 1 137 ? -7.615 6.757 27.188 1.00 81.69 137 ARG A C 1
ATOM 962 O O . ARG A 1 137 ? -6.667 6.683 27.965 1.00 81.69 137 ARG A O 1
ATOM 969 N N . LYS A 1 138 ? -8.326 7.873 27.032 1.00 84.94 138 LYS A N 1
ATOM 970 C CA . LYS A 1 138 ? -8.170 9.060 27.886 1.00 84.94 138 LYS A CA 1
ATOM 971 C C . LYS A 1 138 ? -9.433 9.302 28.679 1.00 84.94 138 LYS A C 1
ATOM 973 O O . LYS A 1 138 ? -10.537 9.022 28.207 1.00 84.94 138 LYS A O 1
ATOM 978 N N . CYS A 1 139 ? -9.267 9.864 29.867 1.00 88.06 139 CYS A N 1
ATOM 979 C CA . CYS A 1 139 ? -10.401 10.177 30.696 1.00 88.06 139 CYS A CA 1
ATOM 980 C C . CYS A 1 139 ? -11.072 11.467 30.233 1.00 88.06 139 CYS A C 1
ATOM 982 O O . CYS A 1 139 ? -10.547 12.569 30.406 1.00 88.06 139 CYS A O 1
ATOM 984 N N . ASN A 1 140 ? -12.294 11.358 29.721 1.00 87.50 140 ASN A N 1
ATOM 985 C CA . ASN A 1 140 ? -13.177 12.504 29.616 1.00 87.50 140 ASN A CA 1
ATOM 986 C C . ASN A 1 140 ? -13.717 12.829 31.011 1.00 87.50 140 ASN A C 1
ATOM 988 O O . ASN A 1 140 ? -14.780 12.350 31.399 1.00 87.50 140 ASN A O 1
ATOM 992 N N . THR A 1 141 ? -13.003 13.667 31.761 1.00 86.06 141 THR A N 1
ATOM 993 C CA . THR A 1 141 ? -13.349 14.033 33.148 1.00 86.06 141 THR A CA 1
ATOM 994 C C . THR A 1 141 ? -14.721 14.701 33.288 1.00 86.06 141 THR A C 1
ATOM 996 O O . THR A 1 141 ? -15.317 14.665 34.361 1.00 86.06 141 THR A O 1
ATOM 999 N N . THR A 1 142 ? -15.271 15.263 32.203 1.00 86.31 142 THR A N 1
ATOM 1000 C CA . THR A 1 142 ? -16.630 15.834 32.195 1.00 86.31 142 THR A CA 1
ATOM 1001 C C . THR A 1 142 ? -17.696 14.739 32.211 1.00 86.31 142 THR A C 1
ATOM 1003 O O . THR A 1 142 ? -18.695 14.851 32.921 1.00 86.31 142 THR A O 1
ATOM 1006 N N . LYS A 1 143 ? -17.491 13.661 31.446 1.00 85.31 143 LYS A N 1
ATOM 1007 C CA . LYS A 1 143 ? -18.401 12.503 31.415 1.00 85.31 143 LYS A CA 1
ATOM 1008 C C . LYS A 1 143 ? -18.045 11.438 32.456 1.00 85.31 143 LYS A C 1
ATOM 1010 O O . LYS A 1 143 ? -18.890 10.611 32.792 1.00 85.31 143 LYS A O 1
ATOM 1015 N N . GLY A 1 144 ? -16.816 11.476 32.966 1.00 87.00 144 GLY A N 1
ATOM 1016 C CA . GLY A 1 144 ? -16.182 10.398 33.713 1.00 87.00 144 GLY A CA 1
ATOM 1017 C C . GLY A 1 144 ? -15.986 9.141 32.866 1.00 87.00 144 GLY A C 1
ATOM 1018 O O . GLY A 1 144 ? -16.080 8.060 33.413 1.00 87.00 144 GLY A O 1
ATOM 1019 N N . GLN A 1 145 ? -15.813 9.244 31.546 1.00 87.50 145 GLN A N 1
ATOM 1020 C CA . GLN A 1 145 ? -15.731 8.085 30.642 1.00 87.50 145 GLN A CA 1
ATOM 1021 C C . GLN A 1 145 ? -14.340 7.963 30.027 1.00 87.50 145 GLN A C 1
ATOM 1023 O O . GLN A 1 145 ? -13.784 8.965 29.577 1.00 87.50 145 GLN A O 1
ATOM 1028 N N . CYS A 1 146 ? -13.818 6.740 29.954 1.00 86.44 146 CYS A N 1
ATOM 1029 C CA . CYS A 1 146 ? -12.656 6.433 29.133 1.00 86.44 146 CYS A CA 1
ATOM 1030 C C . CYS A 1 146 ? -13.083 6.443 27.660 1.00 86.44 146 CYS A C 1
ATOM 1032 O O . CYS A 1 146 ? -13.786 5.552 27.191 1.00 86.44 146 CYS A O 1
ATOM 1034 N N . GLU A 1 147 ? -12.711 7.492 26.935 1.00 85.25 147 GLU A N 1
ATOM 1035 C CA . GLU A 1 147 ? -12.966 7.619 25.498 1.00 85.25 147 GLU A CA 1
ATOM 1036 C C . GLU A 1 147 ? -11.719 7.153 24.732 1.00 85.25 147 GLU A C 1
ATOM 1038 O O . GLU A 1 147 ? -10.614 7.198 25.295 1.00 85.25 147 GLU A O 1
ATOM 1043 N N . PRO A 1 148 ? -11.843 6.691 23.466 1.00 74.69 148 PRO A N 1
ATOM 1044 C CA . PRO A 1 148 ? -10.668 6.372 22.676 1.00 74.69 148 PRO A CA 1
ATOM 1045 C C . PRO A 1 148 ? -9.779 7.603 22.699 1.00 74.69 148 PRO A C 1
ATOM 1047 O O . PRO A 1 148 ? -10.274 8.723 22.523 1.00 74.69 148 PRO A O 1
ATOM 1050 N N . SER A 1 149 ? -8.472 7.427 22.877 1.00 69.69 149 SER A N 1
ATOM 1051 C CA . SER A 1 149 ? -7.558 8.470 22.454 1.00 69.69 149 SER A CA 1
ATOM 1052 C C . SER A 1 149 ? -7.634 8.491 20.929 1.00 69.69 149 SER A C 1
ATOM 1054 O O . SER A 1 149 ? -6.779 7.951 20.237 1.00 69.69 149 SER A O 1
ATOM 1056 N N . THR A 1 150 ? -8.694 9.095 20.370 1.00 56.75 150 THR A N 1
ATOM 1057 C CA . THR A 1 150 ? -8.609 9.720 19.055 1.00 56.75 150 THR A CA 1
ATOM 1058 C C . THR A 1 150 ? -7.413 10.616 19.221 1.00 56.75 150 THR A C 1
ATOM 1060 O O . THR A 1 150 ? -7.531 11.557 20.008 1.00 56.75 150 THR A O 1
ATOM 1063 N N . ALA A 1 151 ? -6.259 10.215 18.683 1.00 53.12 151 ALA A N 1
ATOM 1064 C CA . ALA A 1 151 ? -4.980 10.810 19.018 1.00 53.12 151 ALA A CA 1
ATOM 1065 C C . ALA A 1 151 ? -5.176 12.317 19.128 1.00 53.12 151 ALA A C 1
ATOM 1067 O O . ALA A 1 151 ? -5.551 12.984 18.178 1.00 53.12 151 ALA A O 1
ATOM 1068 N N . SER A 1 152 ? -5.165 12.792 20.359 1.00 54.00 152 SER A N 1
ATOM 1069 C CA . SER A 1 152 ? -5.450 14.164 20.722 1.00 54.00 152 SER A CA 1
ATOM 1070 C C . SER A 1 152 ? -4.248 14.477 21.573 1.00 54.00 152 SER A C 1
ATOM 1072 O O . SER A 1 152 ? -4.175 14.123 22.758 1.00 54.00 152 SER A O 1
ATOM 1074 N N . GLY A 1 153 ? -3.220 14.944 20.872 1.00 67.56 153 GLY A N 1
ATOM 1075 C CA . GLY A 1 153 ? -1.875 15.137 21.391 1.00 67.56 153 GLY A CA 1
ATOM 1076 C C . GLY A 1 153 ? -0.791 14.310 20.706 1.00 67.56 153 GLY A C 1
ATOM 1077 O O . GLY A 1 153 ? 0.255 14.115 21.324 1.00 67.56 153 GLY A O 1
ATOM 1078 N N . CYS A 1 154 ? -0.983 13.834 19.469 1.00 80.62 154 CYS A N 1
ATOM 1079 C CA . CYS A 1 154 ? 0.190 13.416 18.707 1.00 80.62 154 CYS A CA 1
ATOM 1080 C C . CYS A 1 154 ? 1.108 14.646 18.526 1.00 80.62 154 CYS A C 1
ATOM 1082 O O . CYS A 1 154 ? 0.657 15.756 18.238 1.00 80.62 154 CYS A O 1
ATOM 1084 N N . THR A 1 155 ? 2.401 14.458 18.750 1.00 89.19 155 THR A N 1
ATOM 1085 C CA . THR A 1 155 ? 3.472 15.426 18.484 1.00 89.19 155 THR A CA 1
ATOM 1086 C C . THR A 1 155 ? 4.390 14.943 17.363 1.00 89.19 155 THR A C 1
ATOM 1088 O O . THR A 1 155 ? 5.215 15.709 16.869 1.00 89.19 155 THR A O 1
ATOM 1091 N N . SER A 1 156 ? 4.238 13.683 16.940 1.00 92.00 156 SER A N 1
ATOM 1092 C CA . SER A 1 156 ? 4.937 13.078 15.808 1.00 92.00 156 SER A CA 1
ATOM 1093 C C . SER A 1 156 ? 4.136 11.918 15.212 1.00 92.00 156 SER A C 1
ATOM 1095 O O . SER A 1 156 ? 3.304 11.320 15.899 1.00 92.00 156 SER A O 1
ATOM 1097 N N . ASP A 1 157 ? 4.437 11.564 13.959 1.00 93.44 157 ASP A N 1
ATOM 1098 C CA . ASP A 1 157 ? 3.822 10.432 13.249 1.00 93.44 157 ASP A CA 1
ATOM 1099 C C . ASP A 1 157 ? 3.961 9.118 14.031 1.00 93.44 157 ASP A C 1
ATOM 1101 O O . ASP A 1 157 ? 3.038 8.318 14.048 1.00 93.44 157 ASP A O 1
ATOM 1105 N N . SER A 1 158 ? 5.048 8.936 14.792 1.00 90.88 158 SER A N 1
ATOM 1106 C CA . SER A 1 158 ? 5.309 7.710 15.566 1.00 90.88 158 SER A CA 1
ATOM 1107 C C . SER A 1 158 ? 4.222 7.334 16.583 1.00 90.88 158 SER A C 1
ATOM 1109 O O . SER A 1 158 ? 4.147 6.184 17.009 1.00 90.88 158 SER A O 1
ATOM 1111 N N . GLN A 1 159 ? 3.368 8.285 16.963 1.00 88.31 159 GLN A N 1
ATOM 1112 C CA . GLN A 1 159 ? 2.256 8.076 17.893 1.00 88.31 159 GLN A CA 1
ATOM 1113 C C . GLN A 1 159 ? 0.949 7.684 17.185 1.00 88.31 159 GLN A C 1
ATOM 1115 O O . GLN A 1 159 ? -0.055 7.423 17.843 1.00 88.31 159 GLN A O 1
ATOM 1120 N N . CYS A 1 160 ? 0.955 7.641 15.854 1.00 89.12 160 CYS A N 1
ATOM 1121 C CA . CYS A 1 160 ? -0.187 7.347 15.004 1.00 89.12 160 CYS A CA 1
ATOM 1122 C C . CYS A 1 160 ? -0.111 5.910 14.480 1.00 89.12 160 CYS A C 1
ATOM 1124 O O . CYS A 1 160 ? 0.293 5.664 13.349 1.00 89.12 160 CYS A O 1
ATOM 1126 N N . THR A 1 161 ? -0.480 4.934 15.309 1.00 88.75 161 THR A N 1
ATOM 1127 C CA . THR A 1 161 ? -0.311 3.498 15.001 1.00 88.75 161 THR A CA 1
ATOM 1128 C C . THR A 1 161 ? -1.370 2.919 14.056 1.00 88.75 161 THR A C 1
ATOM 1130 O O . THR A 1 161 ? -1.264 1.764 13.648 1.0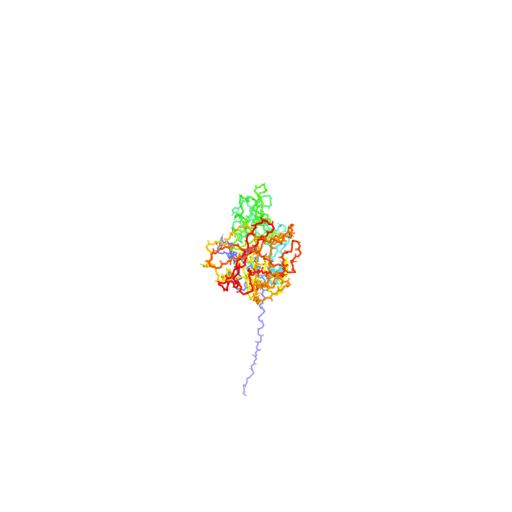0 88.75 161 THR A O 1
ATOM 1133 N N . SER A 1 162 ? -2.394 3.698 13.691 1.00 87.88 162 SER A N 1
ATOM 1134 C CA . SER A 1 162 ? -3.449 3.262 12.772 1.00 87.88 162 SER A CA 1
ATOM 1135 C C . SER A 1 162 ? -2.993 3.349 11.320 1.00 87.88 162 SER A C 1
ATOM 1137 O O . SER A 1 162 ? -2.584 4.412 10.858 1.00 87.88 162 SER A O 1
ATOM 1139 N N . ALA A 1 163 ? -3.173 2.268 10.559 1.00 87.69 163 ALA A N 1
ATOM 1140 C CA . ALA A 1 163 ? -2.878 2.252 9.129 1.00 87.69 163 ALA A CA 1
ATOM 1141 C C . ALA A 1 163 ? -3.669 3.313 8.343 1.00 87.69 163 ALA A C 1
ATOM 1143 O O . ALA A 1 163 ? -3.146 3.882 7.396 1.00 87.69 163 ALA A O 1
ATOM 1144 N N . THR A 1 164 ? -4.904 3.629 8.734 1.00 90.69 164 THR A N 1
ATOM 1145 C CA . THR A 1 164 ? -5.743 4.637 8.055 1.00 90.69 164 THR A CA 1
ATOM 1146 C C . THR A 1 164 ? -5.567 6.054 8.604 1.00 90.69 164 THR A C 1
ATOM 1148 O O . THR A 1 164 ? -6.152 6.999 8.080 1.00 90.69 164 THR A O 1
ATOM 1151 N N . ALA A 1 165 ? -4.780 6.212 9.667 1.00 93.06 165 ALA A N 1
ATOM 1152 C CA . ALA A 1 165 ? -4.508 7.489 10.307 1.00 93.06 165 ALA A CA 1
ATOM 1153 C C . ALA A 1 165 ? -3.070 7.490 10.838 1.00 93.06 165 ALA A C 1
ATOM 1155 O O . ALA A 1 165 ? -2.851 7.465 12.047 1.00 93.06 165 ALA A O 1
ATOM 1156 N N . ALA A 1 166 ? -2.101 7.433 9.924 1.00 94.19 166 ALA A N 1
ATOM 1157 C CA . ALA A 1 166 ? -0.689 7.232 10.236 1.00 94.19 166 ALA A CA 1
ATOM 1158 C C . ALA A 1 166 ? 0.102 8.534 10.428 1.00 94.19 166 ALA A C 1
ATOM 1160 O O . ALA A 1 166 ? 1.209 8.522 10.953 1.00 94.19 166 ALA A O 1
ATOM 1161 N N . ARG A 1 167 ? -0.443 9.675 10.005 1.00 94.94 167 ARG A N 1
ATOM 1162 C CA . ARG A 1 167 ? 0.243 10.968 10.051 1.00 94.94 167 ARG A CA 1
ATOM 1163 C C . ARG A 1 167 ? -0.220 11.781 11.241 1.00 94.94 167 ARG A C 1
ATOM 1165 O O . ARG A 1 167 ? -1.414 11.970 11.409 1.00 94.94 167 ARG A O 1
ATOM 1172 N N . CYS A 1 168 ? 0.693 12.392 11.976 1.00 93.75 168 CYS A N 1
ATOM 1173 C CA . CYS A 1 168 ? 0.340 13.379 12.977 1.00 93.75 168 CYS A CA 1
ATOM 1174 C C . CYS A 1 168 ? 0.196 14.782 12.376 1.00 93.75 168 CYS A C 1
ATOM 1176 O O . CYS A 1 168 ? 1.164 15.391 11.915 1.00 93.75 168 CYS A O 1
ATOM 1178 N N . ASN A 1 169 ? -1.000 15.356 12.461 1.00 92.00 169 ASN A N 1
ATOM 1179 C CA . ASN A 1 169 ? -1.199 16.787 12.306 1.00 92.00 169 ASN A CA 1
ATOM 1180 C C . ASN A 1 169 ? -0.840 17.486 13.620 1.00 92.00 169 ASN A C 1
ATOM 1182 O O . ASN A 1 169 ? -1.650 17.590 14.538 1.00 92.00 169 ASN A O 1
ATOM 1186 N N . THR A 1 170 ? 0.383 18.005 13.701 1.00 85.88 170 THR A N 1
ATOM 1187 C CA . THR A 1 170 ? 0.916 18.666 14.905 1.00 85.88 170 THR A CA 1
ATOM 1188 C C . THR A 1 170 ? 0.179 19.952 15.290 1.00 85.88 170 THR A C 1
ATOM 1190 O O . THR A 1 170 ? 0.334 20.421 16.414 1.00 85.88 170 THR A O 1
ATOM 1193 N N . SER A 1 171 ? -0.638 20.521 14.394 1.00 83.50 171 SER A N 1
ATOM 1194 C CA . SER A 1 171 ? -1.445 21.714 14.689 1.00 83.50 171 SER A CA 1
ATOM 1195 C C . SER A 1 171 ? -2.757 21.370 15.395 1.00 83.50 171 SER A C 1
ATOM 1197 O O . SER A 1 171 ? -3.195 22.118 16.265 1.00 83.50 171 SER A O 1
ATOM 1199 N N . SER A 1 172 ? -3.384 20.244 15.042 1.00 81.88 172 SER A N 1
ATOM 1200 C CA . SER A 1 172 ? -4.596 19.736 15.705 1.00 81.88 172 SER A CA 1
ATOM 1201 C C . SER A 1 172 ? -4.291 18.701 16.795 1.00 81.88 172 SER A C 1
ATOM 1203 O O . SER A 1 172 ? -5.156 18.381 17.608 1.00 81.88 172 SER A O 1
ATOM 1205 N N . GLY A 1 173 ? -3.065 18.172 16.813 1.00 80.44 173 GLY A N 1
ATOM 1206 C CA . GLY A 1 173 ? -2.665 17.025 17.617 1.00 80.44 173 GLY A CA 1
ATOM 1207 C C . GLY A 1 173 ? -3.349 15.727 17.190 1.00 80.44 173 GLY A C 1
ATOM 1208 O O . GLY A 1 173 ? -3.398 14.815 18.016 1.00 80.44 173 GLY A O 1
ATOM 1209 N N . GLN A 1 174 ? -3.893 15.662 15.965 1.00 85.00 174 GLN A N 1
ATOM 1210 C CA . GLN A 1 174 ? -4.682 14.537 15.461 1.00 85.00 17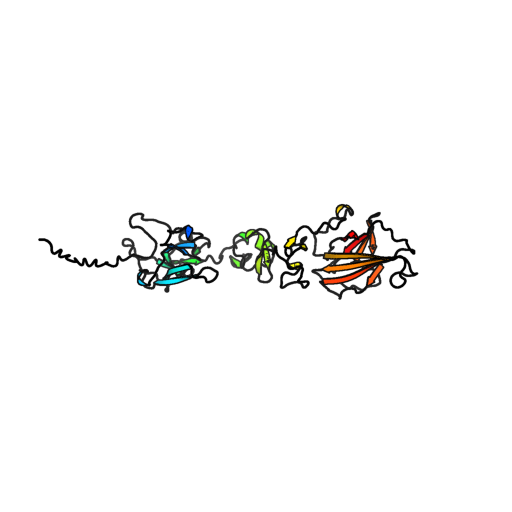4 GLN A CA 1
ATOM 1211 C C . GLN A 1 174 ? -3.923 13.646 14.495 1.00 85.00 174 GLN A C 1
ATOM 1213 O O . GLN A 1 174 ? -3.204 14.128 13.624 1.00 85.00 174 GLN A O 1
ATOM 1218 N N . CYS A 1 175 ? -4.131 12.339 14.627 1.00 88.50 175 CYS A N 1
ATOM 1219 C CA . CYS A 1 175 ? -3.691 11.393 13.618 1.00 88.50 175 CYS A CA 1
ATOM 1220 C C . CYS A 1 175 ? -4.658 11.413 12.430 1.00 88.50 175 CYS A C 1
ATOM 1222 O O . CYS A 1 175 ? -5.869 11.273 12.588 1.00 88.50 175 CYS A O 1
ATOM 1224 N N . GLU A 1 176 ? -4.108 11.591 11.241 1.00 93.50 176 GLU A N 1
ATOM 1225 C CA . GLU A 1 176 ? -4.790 11.755 9.969 1.00 93.50 176 GLU A CA 1
ATOM 1226 C C . GLU A 1 176 ? -4.218 10.774 8.945 1.00 93.50 176 GLU A C 1
ATOM 1228 O O . GLU A 1 176 ? -3.170 10.156 9.155 1.00 93.50 176 GLU A O 1
ATOM 1233 N N . ALA A 1 177 ? -4.912 10.638 7.820 1.00 94.81 177 ALA A N 1
ATOM 1234 C CA . ALA A 1 177 ? -4.465 9.832 6.696 1.00 94.81 177 ALA A CA 1
ATOM 1235 C C . ALA A 1 177 ? -3.044 10.224 6.243 1.00 94.81 177 ALA A C 1
ATOM 1237 O O . ALA A 1 177 ? -2.652 11.399 6.295 1.00 94.81 177 ALA A O 1
ATOM 1238 N N . CYS A 1 178 ? -2.265 9.236 5.804 1.00 95.94 178 CYS A N 1
ATOM 1239 C CA . CYS A 1 178 ? -0.931 9.491 5.283 1.00 95.94 178 CYS A CA 1
ATOM 1240 C C . CYS A 1 178 ? -1.002 10.267 3.957 1.00 95.94 178 CYS A C 1
ATOM 1242 O O . CYS A 1 178 ? -2.008 10.298 3.252 1.00 95.94 178 CYS A O 1
ATOM 1244 N N . THR A 1 179 ? 0.108 10.905 3.619 1.00 96.56 179 THR A N 1
ATOM 1245 C CA . THR A 1 179 ? 0.330 11.639 2.365 1.00 96.56 179 THR A CA 1
ATOM 1246 C C . THR A 1 179 ? 1.660 11.290 1.706 1.00 96.56 179 THR A C 1
ATOM 1248 O O . THR A 1 179 ? 1.872 11.627 0.545 1.00 96.56 179 THR A O 1
ATOM 1251 N N . THR A 1 180 ? 2.562 10.628 2.434 1.00 93.75 180 THR A N 1
ATOM 1252 C CA . THR A 1 180 ? 3.858 10.163 1.936 1.00 93.75 180 THR A CA 1
ATOM 1253 C C . THR A 1 180 ? 4.208 8.808 2.548 1.00 93.75 180 THR A C 1
ATOM 1255 O O . THR A 1 180 ? 3.815 8.508 3.674 1.00 93.75 180 THR A O 1
ATOM 1258 N N . ASP A 1 181 ? 5.013 8.009 1.845 1.00 92.38 181 ASP A N 1
ATOM 1259 C CA . ASP A 1 181 ? 5.471 6.692 2.321 1.00 92.38 181 ASP A CA 1
ATOM 1260 C C . ASP A 1 181 ? 6.217 6.759 3.661 1.00 92.38 181 ASP A C 1
ATOM 1262 O O . ASP A 1 181 ? 6.114 5.862 4.494 1.00 92.38 181 ASP A O 1
ATOM 1266 N N . THR A 1 182 ? 6.951 7.847 3.909 1.00 93.50 182 THR A N 1
ATOM 1267 C CA . THR A 1 182 ? 7.713 8.034 5.154 1.00 93.50 182 THR A CA 1
ATOM 1268 C C . THR A 1 182 ? 6.822 8.067 6.395 1.00 93.50 182 THR A C 1
ATOM 1270 O O . THR A 1 182 ? 7.279 7.696 7.471 1.00 93.50 182 THR A O 1
ATOM 1273 N N . GLN A 1 183 ? 5.556 8.466 6.243 1.00 96.06 183 GLN A N 1
ATOM 1274 C CA . GLN A 1 183 ? 4.562 8.511 7.320 1.00 96.06 183 GLN A CA 1
ATOM 1275 C C . GLN A 1 183 ? 4.004 7.125 7.666 1.00 96.06 183 GLN A C 1
ATOM 1277 O O . GLN A 1 183 ? 3.180 7.020 8.558 1.00 96.06 183 GLN A O 1
ATOM 1282 N N . CYS A 1 184 ? 4.423 6.060 6.979 1.00 94.50 184 CYS A N 1
ATOM 1283 C CA . CYS A 1 184 ? 4.033 4.684 7.294 1.00 94.50 184 CYS A CA 1
ATOM 1284 C C . CYS A 1 184 ? 5.145 3.890 7.997 1.00 94.50 184 CYS A C 1
ATOM 1286 O O . CYS A 1 184 ? 4.906 2.781 8.478 1.00 94.50 184 CYS A O 1
ATOM 1288 N N . ALA A 1 185 ? 6.358 4.448 8.080 1.00 91.31 185 ALA A N 1
ATOM 1289 C CA . ALA A 1 185 ? 7.549 3.728 8.522 1.00 91.31 185 ALA A CA 1
ATOM 1290 C C . ALA A 1 185 ? 7.487 3.259 9.987 1.00 91.31 185 ALA A C 1
ATOM 1292 O O . ALA A 1 185 ? 8.100 2.250 10.330 1.00 91.31 185 ALA A O 1
ATOM 1293 N N . HIS A 1 186 ? 6.755 3.967 10.853 1.00 90.31 186 HIS A N 1
ATOM 1294 C CA . HIS A 1 186 ? 6.590 3.596 12.264 1.00 90.31 186 HIS A CA 1
ATOM 1295 C C . HIS A 1 186 ? 5.512 2.533 12.499 1.00 90.31 186 HIS A C 1
ATOM 1297 O O . HIS A 1 186 ? 5.493 1.943 13.574 1.00 90.31 186 HIS A O 1
ATOM 1303 N N . ILE A 1 187 ? 4.628 2.283 11.526 1.00 86.81 187 ILE A N 1
ATOM 1304 C CA . ILE A 1 187 ? 3.589 1.246 11.630 1.00 86.81 187 ILE A CA 1
ATOM 1305 C C . ILE A 1 187 ? 4.179 -0.126 11.295 1.00 86.81 187 ILE A C 1
ATOM 1307 O O . ILE A 1 187 ? 3.878 -1.120 11.953 1.00 86.81 187 ILE A O 1
ATOM 1311 N N . GLY A 1 188 ? 5.044 -0.189 10.286 1.00 83.19 188 GLY A N 1
ATOM 1312 C CA . GLY A 1 188 ? 5.687 -1.426 9.871 1.00 83.19 188 GLY A CA 1
ATOM 1313 C C . GLY A 1 188 ? 6.686 -1.199 8.746 1.00 83.19 188 GLY A C 1
ATOM 1314 O O . GLY A 1 188 ? 6.530 -0.305 7.912 1.00 83.19 188 GLY A O 1
ATOM 1315 N N . SER A 1 189 ? 7.725 -2.031 8.700 1.00 80.44 189 SER A N 1
ATOM 1316 C CA . SER A 1 189 ? 8.699 -2.003 7.610 1.00 80.44 189 SER A CA 1
ATOM 1317 C C . SER A 1 189 ? 8.040 -2.408 6.289 1.00 80.44 189 SER A C 1
ATOM 1319 O O . SER A 1 189 ? 7.402 -3.457 6.223 1.00 80.44 189 SER A O 1
ATOM 1321 N N . GLY A 1 190 ? 8.233 -1.610 5.237 1.00 77.75 190 GLY A N 1
ATOM 1322 C CA . GLY A 1 190 ? 7.707 -1.902 3.896 1.00 77.75 190 GLY A CA 1
ATOM 1323 C C . GLY A 1 190 ? 6.255 -1.470 3.660 1.00 77.75 190 GLY A C 1
ATOM 1324 O O . GLY A 1 190 ? 5.690 -1.792 2.615 1.00 77.75 190 GLY A O 1
ATOM 1325 N N . LEU A 1 191 ? 5.646 -0.738 4.599 1.00 84.12 191 LEU A N 1
ATOM 1326 C CA . LEU A 1 191 ? 4.350 -0.101 4.371 1.00 84.12 191 LEU A CA 1
ATOM 1327 C C . LEU A 1 191 ? 4.518 1.199 3.576 1.00 84.12 191 LEU A C 1
ATOM 1329 O O . LEU A 1 191 ? 5.461 1.961 3.803 1.00 84.12 191 LEU A O 1
ATOM 1333 N N . LYS A 1 192 ? 3.580 1.456 2.665 1.00 88.06 192 LYS A N 1
ATOM 1334 C CA . LYS A 1 192 ? 3.528 2.661 1.831 1.00 88.06 192 LYS A CA 1
ATOM 1335 C C . LYS A 1 192 ? 2.170 3.325 1.895 1.00 88.06 192 LYS A C 1
ATOM 1337 O O . LYS A 1 192 ? 1.174 2.666 2.187 1.00 88.06 192 LYS A O 1
ATOM 1342 N N . CYS A 1 193 ? 2.151 4.622 1.607 1.00 93.12 193 CYS A N 1
ATOM 1343 C CA . CYS A 1 193 ? 0.917 5.381 1.606 1.00 93.12 193 CYS A CA 1
ATOM 1344 C C . CYS A 1 193 ? 0.190 5.197 0.273 1.00 93.12 193 CYS A C 1
ATOM 1346 O O . CYS A 1 193 ? 0.718 5.566 -0.776 1.00 93.12 193 CYS A O 1
ATOM 1348 N N . ASP A 1 194 ? -1.010 4.623 0.301 1.00 87.19 194 ASP A N 1
ATOM 1349 C CA . ASP A 1 194 ? -1.836 4.487 -0.894 1.00 87.19 194 ASP A CA 1
ATOM 1350 C C . ASP A 1 194 ? -2.608 5.777 -1.229 1.00 87.19 194 ASP A C 1
ATOM 1352 O O . ASP A 1 194 ? -2.594 6.771 -0.501 1.00 87.19 194 ASP A O 1
ATOM 1356 N N . SER A 1 195 ? -3.325 5.765 -2.354 1.00 82.94 195 SER A N 1
ATOM 1357 C CA . SER A 1 195 ? -4.129 6.907 -2.803 1.00 82.94 195 SER A CA 1
ATOM 1358 C C . SER A 1 195 ? -5.339 7.222 -1.915 1.00 82.94 195 SER A C 1
ATOM 1360 O O . SER A 1 195 ? -5.929 8.290 -2.064 1.00 82.94 195 SER A O 1
ATOM 1362 N N . SER A 1 196 ? -5.743 6.305 -1.032 1.00 83.56 196 SER A N 1
ATOM 1363 C CA . SER A 1 196 ? -6.796 6.541 -0.037 1.00 83.56 196 SER A CA 1
ATOM 1364 C C . SER A 1 196 ? -6.255 7.170 1.252 1.00 83.56 196 SER A C 1
ATOM 1366 O O . SER A 1 196 ? -7.036 7.590 2.106 1.00 83.56 196 SER A O 1
ATOM 1368 N N . GLY A 1 197 ? -4.926 7.279 1.371 1.00 90.25 197 GLY A N 1
ATOM 1369 C CA . GLY A 1 197 ? -4.240 7.764 2.559 1.00 90.25 197 GLY A CA 1
ATOM 1370 C C . GLY A 1 197 ? -4.107 6.701 3.655 1.00 90.25 197 GLY A C 1
ATOM 1371 O O . GLY A 1 197 ? -3.954 7.046 4.831 1.00 90.25 197 GLY A O 1
ATOM 1372 N N . ALA A 1 198 ? -4.153 5.419 3.280 1.00 91.31 198 ALA A N 1
ATOM 1373 C CA . ALA A 1 198 ? -3.888 4.291 4.161 1.00 91.31 198 ALA A CA 1
ATOM 1374 C C . ALA A 1 198 ? -2.471 3.732 3.952 1.00 91.31 198 ALA A C 1
ATOM 1376 O O . ALA A 1 198 ? -1.966 3.644 2.833 1.00 91.31 198 ALA A O 1
ATOM 1377 N N . CYS A 1 199 ? -1.834 3.314 5.043 1.00 88.75 199 CYS A N 1
ATOM 1378 C CA . CYS A 1 199 ? -0.582 2.576 5.033 1.00 88.75 199 CYS A CA 1
ATOM 1379 C C . CYS A 1 199 ? -0.851 1.107 4.722 1.00 88.75 199 CYS A C 1
ATOM 1381 O O . CYS A 1 199 ? -1.318 0.351 5.574 1.00 88.75 199 CYS A O 1
ATOM 1383 N N . VAL A 1 200 ? -0.540 0.703 3.498 1.00 87.56 200 VAL A N 1
ATOM 1384 C CA . VAL A 1 200 ? -0.738 -0.662 3.009 1.00 87.56 200 VAL A CA 1
ATOM 1385 C C . VAL A 1 200 ? 0.604 -1.354 2.837 1.00 87.56 200 VAL A C 1
ATOM 1387 O O . VAL A 1 200 ? 1.616 -0.715 2.538 1.00 87.56 200 VAL A O 1
ATOM 1390 N N . SER A 1 201 ? 0.635 -2.675 3.024 1.00 79.81 201 SER A N 1
ATOM 1391 C CA . SER A 1 201 ? 1.802 -3.454 2.619 1.00 79.81 201 SER A CA 1
ATOM 1392 C C . SER A 1 201 ? 1.933 -3.345 1.117 1.00 79.81 201 SER A C 1
ATOM 1394 O O . SER A 1 201 ? 0.968 -3.640 0.406 1.00 79.81 201 SER A O 1
ATOM 1396 N N . GLN A 1 202 ? 3.113 -2.953 0.640 1.00 70.25 202 GLN A N 1
ATOM 1397 C CA . GLN A 1 202 ? 3.417 -3.094 -0.772 1.00 70.25 202 GLN A CA 1
ATOM 1398 C C . GLN A 1 202 ? 3.181 -4.560 -1.132 1.00 70.25 202 GLN A C 1
ATOM 1400 O O . GLN A 1 202 ? 3.745 -5.454 -0.497 1.00 70.25 202 GLN A O 1
ATOM 1405 N N . GLY A 1 203 ? 2.223 -4.803 -2.027 1.00 60.19 203 GLY A N 1
ATOM 1406 C CA . GLY A 1 203 ? 1.778 -6.151 -2.327 1.00 60.19 203 GLY A CA 1
ATOM 1407 C C . GLY A 1 203 ? 2.977 -6.966 -2.782 1.00 60.19 203 GLY A C 1
ATOM 1408 O O . GLY A 1 203 ? 3.541 -6.698 -3.833 1.00 60.19 203 GLY A O 1
ATOM 1409 N N . THR A 1 204 ? 3.343 -7.994 -2.018 1.00 56.88 204 THR A N 1
ATOM 1410 C CA . THR A 1 204 ? 4.281 -9.025 -2.487 1.00 56.88 204 THR A CA 1
ATOM 1411 C C . THR A 1 204 ? 3.714 -9.786 -3.677 1.00 56.88 204 THR A C 1
ATOM 1413 O O . THR A 1 204 ? 4.448 -10.512 -4.337 1.00 56.88 204 THR A O 1
ATOM 1416 N N . THR A 1 205 ? 2.418 -9.622 -3.953 1.00 57.50 205 THR A N 1
ATOM 1417 C CA . THR A 1 205 ? 1.726 -10.221 -5.081 1.00 57.50 205 THR A CA 1
ATOM 1418 C C . THR A 1 205 ? 1.431 -9.183 -6.151 1.00 57.50 205 THR A C 1
ATOM 1420 O O . THR A 1 205 ? 0.966 -8.077 -5.887 1.00 57.50 205 THR A O 1
ATOM 1423 N N . CYS A 1 206 ? 1.705 -9.578 -7.379 1.00 67.12 206 CYS A N 1
ATOM 1424 C CA . CYS A 1 206 ? 1.424 -8.834 -8.591 1.00 67.12 206 CYS A CA 1
ATOM 1425 C C . CYS A 1 206 ? 0.767 -9.798 -9.582 1.00 67.12 206 CYS A C 1
ATOM 1427 O O . CYS A 1 206 ? 0.664 -10.996 -9.345 1.00 67.12 206 CYS A O 1
ATOM 1429 N N . ASN A 1 207 ? 0.309 -9.305 -10.714 1.00 66.06 207 ASN A N 1
ATOM 1430 C CA . ASN A 1 207 ? -0.325 -10.084 -11.752 1.00 66.06 207 ASN A CA 1
ATOM 1431 C C . ASN A 1 207 ? 0.338 -9.722 -13.074 1.00 66.06 207 ASN A C 1
ATOM 1433 O O . ASN A 1 207 ? -0.034 -8.753 -13.729 1.00 66.06 207 ASN A O 1
ATOM 1437 N N . ALA A 1 208 ? 1.309 -10.542 -13.475 1.00 59.44 208 ALA A N 1
ATOM 1438 C CA . ALA A 1 208 ? 2.030 -10.375 -14.734 1.00 59.44 208 ALA A CA 1
ATOM 1439 C C . ALA A 1 208 ? 1.102 -10.430 -15.965 1.00 59.44 208 ALA A C 1
ATOM 1441 O O . ALA A 1 208 ? 1.484 -9.982 -17.039 1.00 59.44 208 ALA A O 1
ATOM 1442 N N . ASN A 1 209 ? -0.125 -10.947 -15.815 1.00 59.09 209 ASN A N 1
ATOM 1443 C CA . ASN A 1 209 ? -1.118 -10.987 -16.889 1.00 59.09 209 ASN A CA 1
ATOM 1444 C C . ASN A 1 209 ? -1.944 -9.692 -16.995 1.00 59.09 209 ASN A C 1
ATOM 1446 O O . ASN A 1 209 ? -2.720 -9.538 -17.938 1.00 59.09 209 ASN A O 1
ATOM 1450 N N . VAL A 1 210 ? -1.815 -8.765 -16.040 1.00 57.84 210 VAL A N 1
ATOM 1451 C CA . VAL A 1 210 ? -2.462 -7.448 -16.080 1.00 57.84 210 VAL A CA 1
ATOM 1452 C C . VAL A 1 210 ? -1.429 -6.436 -16.558 1.00 57.84 210 VAL A C 1
ATOM 1454 O O . VAL A 1 210 ? -0.661 -5.885 -15.781 1.00 57.84 210 VAL A O 1
ATOM 1457 N N . LEU A 1 211 ? -1.422 -6.197 -17.868 1.00 50.12 211 LEU A N 1
ATOM 1458 C CA . LEU A 1 211 ? -0.487 -5.283 -18.536 1.00 50.12 211 LEU A CA 1
ATOM 1459 C C . LEU A 1 211 ? -0.791 -3.794 -18.280 1.00 50.12 211 LEU A C 1
ATOM 1461 O O . LEU A 1 211 ? -0.010 -2.932 -18.674 1.00 50.12 211 LEU A O 1
ATOM 1465 N N . LEU A 1 212 ? -1.937 -3.482 -17.661 1.00 45.19 212 LEU A N 1
ATOM 1466 C CA . LEU A 1 212 ? -2.404 -2.113 -17.447 1.00 45.19 212 LEU A CA 1
ATOM 1467 C C . LEU A 1 212 ? -2.089 -1.620 -16.023 1.00 45.19 212 LEU A C 1
ATOM 1469 O O . LEU A 1 212 ? -2.461 -2.297 -15.058 1.00 45.19 212 LEU A O 1
ATOM 1473 N N . PRO A 1 213 ? -1.485 -0.425 -15.882 1.00 45.31 213 PRO A N 1
ATOM 1474 C CA . PRO A 1 213 ? -1.187 0.165 -14.586 1.00 45.31 213 PRO A CA 1
ATOM 1475 C C . PRO A 1 213 ? -2.418 0.448 -13.717 1.00 45.31 213 PRO A C 1
ATOM 1477 O O . PRO A 1 213 ? -3.467 0.870 -14.209 1.00 45.31 213 PRO A O 1
ATOM 1480 N N . GLY A 1 214 ? -2.257 0.321 -12.399 1.00 48.62 214 GLY A N 1
ATOM 1481 C CA . GLY A 1 214 ? -3.031 1.121 -11.445 1.00 48.62 214 GLY A CA 1
ATOM 1482 C C . GLY A 1 214 ? -4.393 0.640 -10.927 1.00 48.62 214 GLY A C 1
ATOM 1483 O O . GLY A 1 214 ? -5.006 1.421 -10.212 1.00 48.62 214 GLY A O 1
ATOM 1484 N N . THR A 1 215 ? -4.900 -0.576 -11.177 1.00 45.53 215 THR A N 1
ATOM 1485 C CA . THR A 1 215 ? -6.097 -1.040 -10.408 1.00 45.53 215 THR A CA 1
ATOM 1486 C C . THR A 1 215 ? -6.276 -2.541 -10.154 1.00 45.53 215 THR A C 1
ATOM 1488 O O . THR A 1 215 ? -7.186 -2.888 -9.413 1.00 45.53 215 THR A O 1
ATOM 1491 N N . ASN A 1 216 ? -5.444 -3.455 -10.669 1.00 48.12 216 ASN A N 1
ATOM 1492 C CA . ASN A 1 216 ? -5.654 -4.904 -10.453 1.00 48.12 216 ASN A CA 1
ATOM 1493 C C . ASN A 1 216 ? -4.350 -5.711 -10.331 1.00 48.12 216 ASN A C 1
ATOM 1495 O O . ASN A 1 216 ? -4.236 -6.812 -10.870 1.00 48.12 216 ASN A O 1
ATOM 1499 N N . GLY A 1 217 ? -3.344 -5.163 -9.649 1.00 48.22 217 GLY A N 1
ATOM 1500 C CA . GLY A 1 217 ? -2.089 -5.885 -9.453 1.00 48.22 217 GLY A CA 1
ATOM 1501 C C . GLY A 1 217 ? -1.144 -5.838 -10.659 1.00 48.22 217 GLY A C 1
ATOM 1502 O O . GLY A 1 217 ? -0.328 -6.736 -10.795 1.00 48.22 217 GLY A O 1
ATOM 1503 N N . GLY A 1 218 ? -1.237 -4.847 -11.554 1.00 48.94 218 GLY A N 1
ATOM 1504 C CA . GLY A 1 218 ? -0.291 -4.703 -12.673 1.00 48.94 218 GLY A CA 1
ATOM 1505 C C . GLY A 1 218 ? 1.175 -4.575 -12.211 1.00 48.94 218 GLY A C 1
ATOM 1506 O O . GLY A 1 218 ? 1.428 -4.443 -11.011 1.00 48.94 218 GLY A O 1
ATOM 1507 N N . PRO A 1 219 ? 2.164 -4.629 -13.118 1.00 48.12 219 PRO A N 1
ATOM 1508 C CA . PRO A 1 219 ? 3.595 -4.640 -12.780 1.00 48.12 219 PRO A CA 1
ATOM 1509 C C . PRO A 1 219 ? 4.048 -3.487 -11.862 1.00 48.12 219 PRO A C 1
ATOM 1511 O O . PRO A 1 219 ? 4.974 -3.663 -11.077 1.00 48.12 219 PRO A O 1
ATOM 1514 N N . ASP A 1 220 ? 3.348 -2.355 -11.867 1.00 49.69 220 ASP A N 1
ATOM 1515 C CA . ASP A 1 220 ? 3.543 -1.218 -10.953 1.00 49.69 220 ASP A CA 1
ATOM 1516 C C . ASP A 1 220 ? 3.060 -1.436 -9.502 1.00 49.69 220 ASP A C 1
ATOM 1518 O O . ASP A 1 220 ? 3.175 -0.541 -8.667 1.00 49.69 220 ASP A O 1
ATOM 1522 N N . THR A 1 221 ? 2.585 -2.638 -9.164 1.00 58.59 221 THR A N 1
ATOM 1523 C CA . THR A 1 221 ? 2.341 -3.062 -7.769 1.00 58.59 221 THR A CA 1
ATOM 1524 C C . THR A 1 221 ? 3.650 -3.362 -7.035 1.00 58.59 221 THR A C 1
ATOM 1526 O O . THR A 1 221 ? 3.717 -3.253 -5.810 1.00 58.59 221 THR A O 1
ATOM 1529 N N . CYS A 1 222 ? 4.695 -3.721 -7.784 1.00 57.69 222 CYS A N 1
ATOM 1530 C CA . CYS A 1 222 ? 5.987 -4.097 -7.235 1.00 57.69 222 CYS A CA 1
ATOM 1531 C C . CYS A 1 222 ? 6.812 -2.896 -6.790 1.00 57.69 222 CYS A C 1
ATOM 1533 O O . CYS A 1 222 ? 6.667 -1.785 -7.310 1.00 57.69 222 CYS A O 1
ATOM 1535 N N . ALA A 1 223 ? 7.668 -3.106 -5.786 1.00 55.19 223 ALA A N 1
ATOM 1536 C CA . ALA A 1 223 ? 8.537 -2.049 -5.314 1.00 55.19 223 ALA A CA 1
ATOM 1537 C C . ALA A 1 223 ? 9.577 -1.662 -6.367 1.00 55.19 223 ALA A C 1
ATOM 1539 O O . ALA A 1 223 ? 9.821 -2.346 -7.357 1.00 55.19 223 ALA A O 1
ATOM 1540 N N . TYR A 1 224 ? 10.200 -0.510 -6.152 1.00 50.66 224 TYR A N 1
ATOM 1541 C CA . TYR A 1 224 ? 11.280 -0.047 -7.007 1.00 50.66 224 TYR A CA 1
ATOM 1542 C C . TYR A 1 224 ? 12.435 -1.061 -7.028 1.00 50.66 224 TYR A C 1
ATOM 1544 O O . TYR A 1 224 ? 12.922 -1.459 -5.972 1.00 50.66 224 TYR A O 1
ATOM 1552 N N . GLY A 1 225 ? 12.879 -1.445 -8.230 1.00 48.69 225 GLY A N 1
ATOM 1553 C CA . GLY A 1 225 ? 13.887 -2.495 -8.420 1.00 48.69 225 GLY A CA 1
ATOM 1554 C C . GLY A 1 225 ? 13.321 -3.916 -8.377 1.00 48.69 225 GLY A C 1
ATOM 1555 O O . GLY A 1 225 ? 14.082 -4.869 -8.521 1.00 48.69 225 GLY A O 1
ATOM 1556 N N . GLU A 1 226 ? 12.005 -4.064 -8.221 1.00 58.44 226 GLU A N 1
ATOM 1557 C CA . GLU A 1 226 ? 11.327 -5.349 -8.266 1.00 58.44 226 GLU A CA 1
ATOM 1558 C C . GLU A 1 226 ? 10.580 -5.530 -9.591 1.00 58.44 226 GLU A C 1
ATOM 1560 O O . GLU A 1 226 ? 9.999 -4.595 -10.141 1.00 58.44 226 GLU A O 1
ATOM 1565 N N . VAL A 1 227 ? 10.574 -6.755 -10.106 1.00 59.50 227 VAL A N 1
ATOM 1566 C CA . VAL A 1 227 ? 9.779 -7.151 -11.274 1.00 59.50 227 VAL A CA 1
ATOM 1567 C C . VAL A 1 227 ? 8.696 -8.129 -10.849 1.00 59.50 227 VAL A C 1
ATOM 1569 O O . VAL A 1 227 ? 8.904 -8.966 -9.968 1.00 59.50 227 VAL A O 1
ATOM 1572 N N . CYS A 1 228 ? 7.535 -8.043 -11.495 1.00 59.50 228 CYS A N 1
ATOM 1573 C CA . CYS A 1 228 ? 6.476 -9.015 -11.304 1.00 59.50 228 CYS A CA 1
ATOM 1574 C C . CYS A 1 228 ? 6.820 -10.350 -11.982 1.00 59.50 228 CYS A C 1
ATOM 1576 O O . CYS A 1 228 ? 6.591 -10.524 -13.178 1.00 59.50 228 CYS A O 1
ATOM 1578 N N . VAL A 1 229 ? 7.354 -11.308 -11.224 1.00 64.56 229 VAL A N 1
ATOM 1579 C CA . VAL A 1 229 ? 7.711 -12.648 -11.710 1.00 64.56 229 VAL A CA 1
ATOM 1580 C C . VAL A 1 229 ? 6.824 -13.677 -11.028 1.00 64.56 229 VAL A C 1
ATOM 1582 O O . VAL A 1 229 ? 6.820 -13.807 -9.804 1.00 64.56 229 VAL A O 1
ATOM 1585 N N . GLY A 1 230 ? 6.055 -14.423 -11.824 1.00 66.12 230 GLY A N 1
AT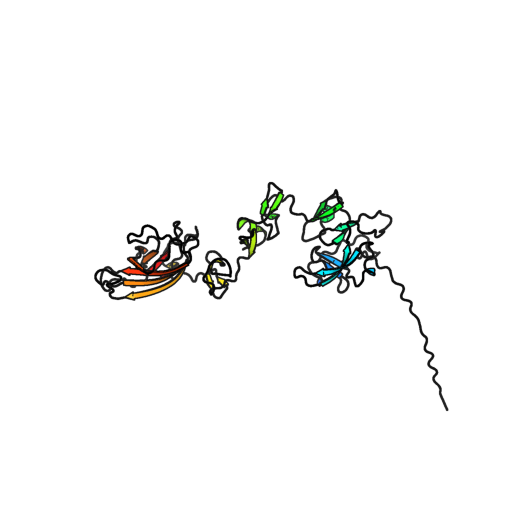OM 1586 C CA . GLY A 1 230 ? 5.230 -15.520 -11.308 1.00 66.12 230 GLY A CA 1
ATOM 1587 C C . GLY A 1 230 ? 4.180 -15.075 -10.287 1.00 66.12 230 GLY A C 1
ATOM 1588 O O . GLY A 1 230 ? 3.917 -15.802 -9.338 1.00 66.12 230 GLY A O 1
ATOM 1589 N N . ALA A 1 231 ? 3.600 -13.888 -10.487 1.00 71.62 231 ALA A N 1
ATOM 1590 C CA . ALA A 1 231 ? 2.658 -13.236 -9.576 1.00 71.62 231 ALA A CA 1
ATOM 1591 C C . ALA A 1 231 ? 3.248 -12.749 -8.238 1.00 71.62 231 ALA A C 1
ATOM 1593 O O . ALA A 1 231 ? 2.508 -12.419 -7.313 1.00 71.62 231 ALA A O 1
ATOM 1594 N N . THR A 1 232 ? 4.573 -12.649 -8.152 1.00 68.56 232 THR A N 1
ATOM 1595 C CA . THR A 1 232 ? 5.295 -12.115 -6.993 1.00 68.56 232 THR A CA 1
ATOM 1596 C C . THR A 1 232 ? 6.225 -10.989 -7.404 1.00 68.56 232 THR A C 1
ATOM 1598 O O . THR A 1 232 ? 6.886 -11.065 -8.440 1.00 68.56 232 THR A O 1
ATOM 1601 N N . CYS A 1 233 ? 6.302 -9.954 -6.580 1.00 63.00 233 CYS A N 1
ATOM 1602 C CA . CYS A 1 233 ? 7.281 -8.894 -6.753 1.00 63.00 233 CYS A CA 1
ATOM 1603 C C . CYS A 1 233 ? 8.647 -9.390 -6.286 1.00 63.00 233 CYS A C 1
ATOM 1605 O O . CYS A 1 233 ? 8.816 -9.789 -5.136 1.00 63.00 233 CYS A O 1
ATOM 1607 N N . SER A 1 234 ? 9.599 -9.455 -7.215 1.00 64.25 234 SER A N 1
ATOM 1608 C CA . SER A 1 234 ? 10.932 -9.998 -6.980 1.00 64.25 234 SER A CA 1
ATOM 1609 C C . SER A 1 234 ? 11.979 -8.902 -7.120 1.00 64.25 234 SER A C 1
ATOM 1611 O O . SER A 1 234 ? 12.167 -8.381 -8.217 1.00 64.25 234 SER A O 1
ATOM 1613 N N . ALA A 1 235 ? 12.683 -8.593 -6.024 1.00 52.72 235 ALA A N 1
ATOM 1614 C CA . ALA A 1 235 ? 13.793 -7.630 -5.957 1.00 52.72 235 ALA A CA 1
ATOM 1615 C C . ALA A 1 235 ? 15.021 -8.003 -6.786 1.00 52.72 235 ALA A C 1
ATOM 1617 O O . ALA A 1 235 ? 15.901 -7.172 -7.003 1.00 52.72 235 ALA A O 1
ATOM 1618 N N . SER A 1 236 ? 15.079 -9.236 -7.285 1.00 49.75 236 SER A N 1
ATOM 1619 C CA . SER A 1 236 ? 15.937 -9.536 -8.415 1.00 49.75 236 SER A CA 1
ATOM 1620 C C . SER A 1 236 ? 15.154 -9.219 -9.686 1.00 49.75 236 SER A C 1
ATOM 1622 O O . SER A 1 236 ? 14.468 -10.088 -10.236 1.00 49.75 236 SER A O 1
ATOM 1624 N N . LEU A 1 237 ? 15.332 -8.010 -10.223 1.00 49.72 237 LEU A N 1
ATOM 1625 C CA . LEU A 1 237 ? 15.498 -7.953 -11.672 1.00 49.72 237 LEU A CA 1
ATOM 1626 C C . LEU A 1 237 ? 16.560 -9.017 -11.974 1.00 49.72 237 LEU A C 1
ATOM 1628 O O . LEU A 1 237 ? 17.621 -8.949 -11.346 1.00 49.72 237 LEU A O 1
ATOM 1632 N N . PRO A 1 238 ? 16.285 -10.059 -12.786 1.00 48.38 238 PRO A N 1
ATOM 1633 C CA . PRO A 1 238 ? 17.364 -10.929 -13.226 1.00 48.38 238 PRO A CA 1
ATOM 1634 C C . PRO A 1 238 ? 18.414 -9.973 -13.761 1.00 48.38 238 PRO A C 1
ATOM 1636 O O . PRO A 1 238 ? 18.067 -9.192 -14.651 1.00 48.38 238 PRO A O 1
ATOM 1639 N N . ASP A 1 239 ? 19.587 -9.924 -13.108 1.00 43.72 239 ASP A N 1
ATOM 1640 C CA . ASP A 1 239 ? 20.630 -8.953 -13.420 1.00 43.72 239 ASP A CA 1
ATOM 1641 C C . ASP A 1 239 ? 20.655 -8.850 -14.932 1.00 43.72 239 ASP A C 1
ATOM 1643 O O . ASP A 1 239 ? 20.894 -9.865 -15.600 1.00 43.72 239 ASP A O 1
ATOM 1647 N N . GLY A 1 240 ? 20.308 -7.673 -15.476 1.00 43.53 240 GLY A N 1
ATOM 1648 C CA . GLY A 1 240 ? 20.488 -7.441 -16.900 1.00 43.53 240 GLY A CA 1
ATOM 1649 C C . GLY A 1 240 ? 21.904 -7.919 -17.156 1.00 43.53 240 GLY A C 1
ATOM 1650 O O . GLY A 1 240 ? 22.809 -7.486 -16.438 1.00 43.53 240 GLY A O 1
ATOM 1651 N N . THR A 1 241 ? 22.071 -8.917 -18.025 1.00 46.75 241 THR A N 1
ATOM 1652 C CA . THR A 1 241 ? 23.181 -9.897 -18.011 1.00 46.75 241 THR A CA 1
ATOM 1653 C C . THR A 1 241 ? 24.591 -9.293 -18.179 1.00 46.75 241 THR A C 1
ATOM 1655 O O . THR A 1 241 ? 25.569 -10.011 -18.372 1.00 46.75 241 THR A O 1
ATOM 1658 N N . CYS A 1 242 ? 24.711 -7.967 -18.109 1.00 48.31 242 CYS A N 1
ATOM 1659 C CA . CYS A 1 242 ? 25.883 -7.131 -18.282 1.00 48.31 242 CYS A CA 1
ATOM 1660 C C . CYS A 1 242 ? 26.071 -6.067 -17.183 1.00 48.31 242 CYS A C 1
ATOM 1662 O O . CYS A 1 242 ? 26.901 -5.181 -17.390 1.00 48.31 242 CYS A O 1
ATOM 1664 N N . ALA A 1 243 ? 25.387 -6.115 -16.029 1.00 44.16 243 ALA A N 1
ATOM 1665 C CA . ALA A 1 243 ? 25.643 -5.180 -14.914 1.00 44.16 243 ALA A CA 1
ATOM 1666 C C . ALA A 1 243 ? 27.129 -5.159 -14.484 1.00 44.16 243 ALA A C 1
ATOM 1668 O O . ALA A 1 243 ? 27.671 -4.128 -14.099 1.00 44.16 243 ALA A O 1
ATOM 1669 N N . THR A 1 244 ? 27.830 -6.285 -14.642 1.00 44.84 244 THR A N 1
ATOM 1670 C CA . THR A 1 244 ? 29.280 -6.415 -14.408 1.00 44.84 244 THR A CA 1
ATOM 1671 C C . THR A 1 244 ? 30.152 -5.867 -15.541 1.00 44.84 244 THR A C 1
ATOM 1673 O O . THR A 1 244 ? 31.354 -5.694 -15.367 1.00 44.84 244 THR A O 1
ATOM 1676 N N . THR A 1 245 ? 29.574 -5.630 -16.719 1.00 41.84 245 THR A N 1
ATOM 1677 C CA . THR A 1 245 ? 30.308 -5.311 -17.950 1.00 41.84 245 THR A CA 1
ATOM 1678 C C . THR A 1 245 ? 30.369 -3.813 -18.216 1.00 41.84 245 THR A C 1
ATOM 1680 O O . THR A 1 245 ? 31.293 -3.360 -18.876 1.00 41.84 245 THR A O 1
ATOM 1683 N N . MET A 1 246 ? 29.426 -3.021 -17.705 1.00 46.22 246 MET A N 1
ATOM 1684 C CA . MET A 1 246 ? 29.424 -1.573 -17.899 1.00 46.22 246 MET A CA 1
ATOM 1685 C C . MET A 1 246 ? 29.463 -0.883 -16.548 1.00 46.22 246 MET A C 1
ATOM 1687 O O . MET A 1 246 ? 28.501 -0.944 -15.796 1.00 46.22 246 MET A O 1
ATOM 1691 N N . GLY A 1 247 ? 30.589 -0.233 -16.236 1.00 42.09 247 GLY A N 1
ATOM 1692 C CA . GLY A 1 247 ? 30.867 0.441 -14.957 1.00 42.09 247 GLY A CA 1
ATOM 1693 C C . GLY A 1 247 ? 29.970 1.643 -14.622 1.00 42.09 247 GLY A C 1
ATOM 1694 O O . GLY A 1 247 ? 30.366 2.505 -13.843 1.00 42.09 247 GLY A O 1
ATOM 1695 N N . SER A 1 248 ? 28.785 1.729 -15.221 1.00 40.75 248 SER A N 1
ATOM 1696 C CA . SER A 1 248 ? 27.721 2.668 -14.893 1.00 40.75 248 SER A CA 1
ATOM 1697 C C . SER A 1 248 ? 26.757 2.004 -13.913 1.00 40.75 248 SER A C 1
ATOM 1699 O O . SER A 1 248 ? 25.982 1.127 -14.290 1.00 40.75 248 SER A O 1
ATOM 1701 N N . SER A 1 249 ? 26.806 2.430 -12.650 1.00 43.84 249 SER A N 1
ATOM 1702 C CA . SER A 1 249 ? 25.808 2.072 -11.643 1.00 43.84 249 SER A CA 1
ATOM 1703 C C . SER A 1 249 ? 24.426 2.559 -12.073 1.00 43.84 249 SER A C 1
ATOM 1705 O O . SER A 1 249 ? 24.296 3.672 -12.589 1.00 43.84 249 SER A O 1
ATOM 1707 N N . TRP A 1 250 ? 23.399 1.750 -11.817 1.00 44.66 250 TRP A N 1
ATOM 1708 C CA . TRP A 1 250 ? 22.005 2.145 -11.983 1.00 44.66 250 TRP A CA 1
ATOM 1709 C C . TRP A 1 250 ? 21.749 3.464 -11.234 1.00 44.66 250 TRP A C 1
ATOM 1711 O O . TRP A 1 250 ? 22.093 3.574 -10.055 1.00 44.66 250 TRP A O 1
ATOM 1721 N N . ASN A 1 251 ? 21.230 4.493 -11.914 1.00 45.81 251 ASN A N 1
ATOM 1722 C CA . ASN A 1 251 ? 20.916 5.757 -11.250 1.00 45.81 251 ASN A CA 1
ATOM 1723 C C . ASN A 1 251 ? 19.690 5.534 -10.362 1.00 45.81 251 ASN A C 1
ATOM 1725 O O . ASN A 1 251 ? 18.603 5.271 -10.859 1.00 45.81 251 ASN A O 1
ATOM 1729 N N . THR A 1 252 ? 19.860 5.655 -9.048 1.00 44.59 252 THR A N 1
ATOM 1730 C CA . THR A 1 252 ? 18.800 5.429 -8.059 1.00 44.59 252 THR A CA 1
ATOM 1731 C C . THR A 1 252 ? 17.792 6.588 -7.949 1.00 44.59 252 THR A C 1
ATOM 1733 O O . THR A 1 252 ? 17.130 6.725 -6.924 1.00 44.59 252 THR A O 1
ATOM 1736 N N . SER A 1 253 ? 17.706 7.468 -8.952 1.00 40.75 253 SER A N 1
ATOM 1737 C CA . SER A 1 253 ? 16.949 8.728 -8.932 1.00 40.75 253 SER A CA 1
ATOM 1738 C C . SER A 1 253 ? 16.432 9.103 -10.333 1.00 40.75 253 SER A C 1
ATOM 1740 O O . SER A 1 253 ? 17.145 8.875 -11.311 1.00 40.75 253 SER A O 1
ATOM 1742 N N . PRO A 1 254 ? 15.306 9.836 -10.441 1.00 47.75 254 PRO A N 1
ATOM 1743 C CA . PRO A 1 254 ? 13.935 9.325 -10.359 1.00 47.75 254 PRO A CA 1
ATOM 1744 C C . PRO A 1 254 ? 13.539 8.418 -11.553 1.00 47.75 254 PRO A C 1
ATOM 1746 O O . PRO A 1 254 ? 13.933 8.672 -12.684 1.00 47.75 254 PRO A O 1
ATOM 1749 N N . LEU A 1 255 ? 12.735 7.384 -11.258 1.00 58.53 255 LEU A N 1
ATOM 1750 C CA . LEU A 1 255 ? 11.672 6.732 -12.063 1.00 58.53 255 LEU A CA 1
ATOM 1751 C C . LEU A 1 255 ? 11.827 6.602 -13.603 1.00 58.53 255 LEU A C 1
ATOM 1753 O O . LEU A 1 255 ? 10.828 6.701 -14.321 1.00 58.53 255 LEU A O 1
ATOM 1757 N N . GLY A 1 256 ? 13.031 6.329 -14.112 1.00 62.09 256 GLY A N 1
ATOM 1758 C CA . GLY A 1 256 ? 13.234 6.083 -15.541 1.00 62.09 256 GLY A CA 1
ATOM 1759 C C . GLY A 1 256 ? 12.550 4.801 -16.059 1.00 62.09 256 GLY A C 1
ATOM 1760 O O . GLY A 1 256 ? 12.069 3.983 -15.268 1.00 62.09 256 GLY A O 1
ATOM 1761 N N . PRO A 1 257 ? 12.489 4.594 -17.388 1.00 67.31 257 PRO A N 1
ATOM 1762 C CA . PRO A 1 257 ? 11.728 3.502 -17.990 1.00 67.31 257 PRO A CA 1
ATOM 1763 C C . PRO A 1 257 ? 12.310 2.115 -17.669 1.00 67.31 257 PRO A C 1
ATOM 1765 O O . PRO A 1 257 ? 13.524 1.928 -17.641 1.00 67.31 257 PRO A O 1
ATOM 1768 N N . VAL A 1 258 ? 11.449 1.120 -17.480 1.00 70.12 258 VAL A N 1
ATOM 1769 C CA . VAL A 1 258 ? 11.811 -0.287 -17.284 1.00 70.12 258 VAL A CA 1
ATOM 1770 C C . VAL A 1 258 ? 11.527 -1.074 -18.560 1.00 70.12 258 VAL A C 1
ATOM 1772 O O . VAL A 1 258 ? 10.386 -1.159 -19.000 1.00 70.12 258 VAL A O 1
ATOM 1775 N N . ILE A 1 259 ? 12.563 -1.676 -19.127 1.00 71.75 259 ILE A N 1
ATOM 1776 C CA . ILE A 1 259 ? 12.544 -2.632 -20.229 1.00 71.75 259 ILE A CA 1
ATOM 1777 C C . ILE A 1 259 ? 12.404 -4.032 -19.632 1.00 71.75 259 ILE A C 1
ATOM 1779 O O . ILE A 1 259 ? 13.264 -4.457 -18.857 1.00 71.75 259 ILE A O 1
ATOM 1783 N N . PHE A 1 260 ? 11.347 -4.752 -19.990 1.00 68.50 260 PHE A N 1
ATOM 1784 C CA . PHE A 1 260 ? 11.111 -6.121 -19.512 1.00 68.50 260 PHE A CA 1
ATOM 1785 C C . PHE A 1 260 ? 11.377 -7.183 -20.578 1.00 68.50 260 PHE A C 1
ATOM 1787 O O . PHE A 1 260 ? 11.704 -8.317 -20.231 1.00 68.50 260 PHE A O 1
ATOM 1794 N N . VAL A 1 261 ? 11.313 -6.813 -21.858 1.00 73.44 261 VAL A N 1
ATOM 1795 C CA . VAL A 1 261 ? 11.702 -7.675 -22.979 1.00 73.44 261 VAL A CA 1
ATOM 1796 C C . VAL A 1 261 ? 12.549 -6.869 -23.953 1.00 73.44 261 VAL A C 1
ATOM 1798 O O . VAL A 1 261 ? 12.208 -5.736 -24.295 1.00 73.44 261 VAL A O 1
ATOM 1801 N N . ALA A 1 262 ? 13.653 -7.469 -24.392 1.00 78.06 262 ALA A N 1
ATOM 1802 C CA . ALA A 1 262 ? 14.442 -6.994 -25.514 1.00 78.06 262 ALA A CA 1
ATOM 1803 C C . ALA A 1 262 ? 14.868 -8.209 -26.352 1.00 78.06 262 ALA A C 1
ATOM 1805 O O . ALA A 1 262 ? 15.730 -8.974 -25.923 1.00 78.06 262 ALA A O 1
ATOM 1806 N N . ASP A 1 263 ? 14.232 -8.416 -27.506 1.00 79.44 263 ASP A N 1
ATOM 1807 C CA . ASP A 1 263 ? 14.525 -9.550 -28.395 1.00 79.44 263 ASP A CA 1
ATOM 1808 C C . ASP A 1 263 ? 15.207 -9.068 -29.680 1.00 79.44 263 ASP A C 1
ATOM 1810 O O . ASP A 1 263 ? 14.655 -8.263 -30.434 1.00 79.44 263 ASP A O 1
ATOM 1814 N N . GLY A 1 264 ? 16.444 -9.515 -29.898 1.00 78.56 264 GLY A N 1
ATOM 1815 C CA . GLY A 1 264 ? 17.325 -9.043 -30.959 1.00 78.56 264 GLY A CA 1
ATOM 1816 C C . GLY A 1 264 ? 17.276 -9.912 -32.217 1.00 78.56 264 GLY A C 1
ATOM 1817 O O . GLY A 1 264 ? 17.470 -11.123 -32.174 1.00 78.56 264 GLY A O 1
ATOM 1818 N N . GLN A 1 265 ? 17.130 -9.279 -33.379 1.00 77.50 265 GLN A N 1
ATOM 1819 C CA . GLN A 1 265 ? 17.263 -9.911 -34.691 1.00 77.50 265 GLN A CA 1
ATOM 1820 C C . GLN A 1 265 ? 18.315 -9.180 -35.527 1.00 77.50 265 GLN A C 1
ATOM 1822 O O . GLN A 1 265 ? 18.178 -7.993 -35.830 1.00 77.50 265 GLN A O 1
ATOM 1827 N N . SER A 1 266 ? 19.372 -9.891 -35.927 1.00 74.69 266 SER A N 1
ATOM 1828 C CA . SER A 1 266 ? 20.395 -9.365 -36.839 1.00 74.69 266 SER A CA 1
ATOM 1829 C C . SER A 1 266 ? 20.030 -9.619 -38.303 1.00 74.69 266 SER A C 1
ATOM 1831 O O . SER A 1 266 ? 19.366 -10.600 -38.637 1.00 74.69 266 SER A O 1
ATOM 1833 N N . PHE A 1 267 ? 20.479 -8.740 -39.199 1.00 71.56 267 PHE A N 1
ATOM 1834 C CA . PHE A 1 267 ? 20.285 -8.886 -40.639 1.00 71.56 267 PHE A CA 1
ATOM 1835 C C . PHE A 1 267 ? 21.515 -8.428 -41.433 1.00 71.56 267 PHE A C 1
ATOM 1837 O O . PHE A 1 267 ? 22.152 -7.422 -41.128 1.00 71.56 267 PHE A O 1
ATOM 1844 N N . ALA A 1 268 ? 21.842 -9.166 -42.498 1.00 66.19 268 ALA A N 1
ATOM 1845 C CA . ALA A 1 268 ? 23.045 -8.920 -43.298 1.00 66.19 268 ALA A CA 1
ATOM 1846 C C . ALA A 1 268 ? 22.937 -7.681 -44.210 1.00 66.19 268 ALA A C 1
ATOM 1848 O O . ALA A 1 268 ? 23.945 -7.023 -44.466 1.00 66.19 268 ALA A O 1
ATOM 1849 N N . SER A 1 269 ? 21.727 -7.358 -44.681 1.00 72.75 269 SER A N 1
ATOM 1850 C CA . SER A 1 269 ? 21.441 -6.192 -45.528 1.00 72.75 269 SER A CA 1
ATOM 1851 C C . SER A 1 269 ? 19.945 -5.866 -45.517 1.00 72.75 269 SER A C 1
ATOM 1853 O O . SER A 1 269 ? 19.141 -6.742 -45.841 1.00 72.75 269 SER A O 1
ATOM 1855 N N . ASN A 1 270 ? 19.549 -4.631 -45.198 1.00 74.31 270 ASN A N 1
ATOM 1856 C CA . ASN A 1 270 ? 18.151 -4.208 -45.330 1.00 74.31 270 ASN A CA 1
ATOM 1857 C C . ASN A 1 270 ? 18.054 -2.737 -45.744 1.00 74.31 270 ASN A C 1
ATOM 1859 O O . ASN A 1 270 ? 18.261 -1.848 -44.926 1.00 74.31 270 ASN A O 1
ATOM 1863 N N . ALA A 1 271 ? 17.694 -2.485 -47.005 1.00 74.94 271 ALA A N 1
ATOM 1864 C CA . ALA A 1 271 ? 17.544 -1.129 -47.536 1.00 74.94 271 ALA A CA 1
ATOM 1865 C C . ALA A 1 271 ? 16.362 -0.350 -46.926 1.00 74.94 271 ALA A C 1
ATOM 1867 O O . ALA A 1 271 ? 16.307 0.868 -47.059 1.00 74.94 271 ALA A O 1
ATOM 1868 N N . THR A 1 272 ? 15.430 -1.045 -46.265 1.00 79.69 272 THR A N 1
ATOM 1869 C CA . THR A 1 272 ? 14.280 -0.439 -45.576 1.00 79.69 272 THR A CA 1
ATOM 1870 C C . THR A 1 272 ? 14.717 0.284 -44.309 1.00 79.69 272 THR A C 1
ATOM 1872 O O . THR A 1 272 ? 14.189 1.343 -43.995 1.00 79.69 272 THR A O 1
ATOM 1875 N N . TYR A 1 273 ? 15.680 -0.294 -43.587 1.00 75.31 273 TYR A N 1
ATOM 1876 C CA . TYR A 1 273 ? 16.129 0.223 -42.295 1.00 75.31 273 TYR A CA 1
ATOM 1877 C C . TYR A 1 273 ? 17.492 0.908 -42.377 1.00 75.31 273 TYR A C 1
ATOM 1879 O O . TYR A 1 273 ? 17.732 1.872 -41.663 1.00 75.31 273 TYR A O 1
ATOM 1887 N N . CYS A 1 274 ? 18.372 0.438 -43.263 1.00 81.00 274 CYS A N 1
ATOM 1888 C CA . CYS A 1 274 ? 19.737 0.926 -43.389 1.00 81.00 274 CYS A CA 1
ATOM 1889 C C . CYS A 1 274 ? 20.025 1.424 -44.803 1.00 81.00 274 CYS A C 1
ATOM 1891 O O . CYS A 1 274 ? 19.939 0.680 -45.787 1.00 81.00 274 CYS A O 1
ATOM 1893 N N . ALA A 1 275 ? 20.426 2.694 -44.899 1.00 80.12 275 ALA A N 1
ATOM 1894 C CA . ALA A 1 275 ? 20.820 3.312 -46.157 1.00 80.12 275 ALA A CA 1
ATOM 1895 C C . ALA A 1 275 ? 21.918 2.492 -46.860 1.00 80.12 275 ALA A C 1
ATOM 1897 O O . ALA A 1 275 ? 22.832 1.958 -46.230 1.00 80.12 275 ALA A O 1
ATOM 1898 N N . GLY A 1 276 ? 21.807 2.357 -48.184 1.00 80.31 276 GLY A N 1
ATOM 1899 C CA . GLY A 1 276 ? 22.764 1.591 -48.990 1.00 80.31 276 GLY A CA 1
ATOM 1900 C C . GLY A 1 276 ? 22.713 0.071 -48.787 1.00 80.31 276 GLY A C 1
ATOM 1901 O O . GLY A 1 276 ? 23.597 -0.624 -49.279 1.00 80.31 276 GLY A O 1
ATOM 1902 N N . GLY A 1 277 ? 21.701 -0.455 -48.082 1.00 75.81 277 GLY A N 1
ATOM 1903 C CA . GLY A 1 277 ? 21.564 -1.891 -47.833 1.00 75.81 277 GLY A CA 1
ATOM 1904 C C . GLY A 1 277 ? 22.594 -2.435 -46.844 1.00 75.81 277 GLY A C 1
ATOM 1905 O O . GLY A 1 277 ? 22.915 -3.620 -46.895 1.00 75.81 277 GLY A O 1
ATOM 1906 N N . ALA A 1 278 ? 23.128 -1.590 -45.958 1.00 80.19 278 ALA A N 1
ATOM 1907 C CA . ALA A 1 278 ? 24.036 -2.043 -44.915 1.00 80.19 278 ALA A CA 1
ATOM 1908 C C . ALA A 1 278 ? 23.364 -3.076 -43.989 1.00 80.19 278 ALA A C 1
ATOM 1910 O O . ALA A 1 278 ? 22.133 -3.150 -43.878 1.00 80.19 278 ALA A O 1
ATOM 1911 N N . GLY A 1 279 ? 24.196 -3.895 -43.345 1.00 79.75 279 GLY A N 1
ATOM 1912 C CA . GLY A 1 279 ? 23.737 -4.815 -42.310 1.00 79.75 279 GLY A CA 1
ATOM 1913 C C . GLY A 1 279 ? 23.306 -4.040 -41.075 1.00 79.75 279 GLY A C 1
ATOM 1914 O O . GLY A 1 279 ? 23.829 -2.960 -40.805 1.00 79.75 279 GLY A O 1
ATOM 1915 N N . GLY A 1 280 ? 22.353 -4.587 -40.336 1.00 83.31 280 GLY A N 1
ATOM 1916 C CA . GLY A 1 280 ? 21.779 -3.961 -39.152 1.00 83.31 280 GLY A CA 1
ATOM 1917 C C . GLY A 1 280 ? 21.389 -5.005 -38.105 1.00 83.31 280 GLY A C 1
ATOM 1918 O O . GLY A 1 280 ? 21.467 -6.214 -38.343 1.00 83.31 280 GLY A O 1
ATOM 1919 N N . PHE A 1 281 ? 20.969 -4.541 -36.940 1.00 84.00 281 PHE A N 1
ATOM 1920 C CA . PHE A 1 281 ? 20.165 -5.354 -36.038 1.00 84.00 281 PHE A CA 1
ATOM 1921 C C . PHE A 1 281 ? 18.986 -4.527 -35.549 1.00 84.00 281 PHE A C 1
ATOM 1923 O O . PHE A 1 281 ? 19.078 -3.305 -35.420 1.00 84.00 281 PHE A O 1
ATOM 1930 N N . THR A 1 282 ? 17.873 -5.204 -35.312 1.00 87.06 282 THR A N 1
ATOM 1931 C CA . THR A 1 282 ? 16.677 -4.646 -34.687 1.00 87.06 282 THR A CA 1
ATOM 1932 C C . THR A 1 282 ? 16.403 -5.374 -33.387 1.00 87.06 282 THR A C 1
ATOM 1934 O O . THR A 1 282 ? 16.773 -6.532 -33.239 1.00 87.06 282 THR A O 1
ATOM 1937 N N . VAL A 1 283 ? 15.726 -4.705 -32.477 1.00 85.81 283 VAL A N 1
ATOM 1938 C CA . VAL A 1 283 ? 15.357 -5.175 -31.156 1.00 85.81 283 VAL A CA 1
ATOM 1939 C C . VAL A 1 283 ? 13.895 -4.843 -30.963 1.00 85.81 283 VAL A C 1
ATOM 1941 O O . VAL A 1 283 ? 13.518 -3.678 -31.101 1.00 85.81 283 VAL A O 1
ATOM 1944 N N . ASP A 1 284 ? 13.090 -5.848 -30.660 1.00 85.56 284 ASP A N 1
ATOM 1945 C CA . ASP A 1 284 ? 11.738 -5.643 -30.156 1.00 85.56 284 ASP A CA 1
ATOM 1946 C C . ASP A 1 284 ? 11.819 -5.351 -28.663 1.00 85.56 284 ASP A C 1
ATOM 1948 O O . ASP A 1 284 ? 12.362 -6.147 -27.899 1.00 85.56 284 ASP A O 1
ATOM 1952 N N . VAL A 1 285 ? 11.339 -4.174 -28.270 1.00 84.81 285 VAL A N 1
ATOM 1953 C CA . VAL A 1 285 ? 11.441 -3.649 -26.910 1.00 84.81 285 VAL A CA 1
ATOM 1954 C C . VAL A 1 285 ? 10.051 -3.526 -26.338 1.00 84.81 285 VAL A C 1
ATOM 1956 O O . VAL A 1 285 ? 9.221 -2.817 -26.903 1.00 84.81 285 VAL A O 1
ATOM 1959 N N . GLU A 1 286 ? 9.826 -4.146 -25.188 1.00 82.94 286 GLU A N 1
ATOM 1960 C CA . GLU A 1 286 ? 8.638 -3.904 -24.380 1.00 82.94 286 GLU A CA 1
ATOM 1961 C C . GLU A 1 286 ? 9.036 -3.165 -23.100 1.00 82.94 286 GLU A C 1
ATOM 1963 O O . GLU A 1 286 ? 9.988 -3.551 -22.408 1.00 82.94 286 GLU A O 1
ATOM 1968 N N . PHE A 1 287 ? 8.339 -2.062 -22.817 1.00 82.12 287 PHE A N 1
ATOM 1969 C CA . PHE A 1 287 ? 8.726 -1.134 -21.759 1.00 82.12 287 PHE A CA 1
ATOM 1970 C C . PHE A 1 287 ? 7.543 -0.626 -20.931 1.00 82.12 287 PHE A C 1
ATOM 1972 O O . PHE A 1 287 ? 6.383 -0.640 -21.353 1.00 82.12 287 PHE A O 1
ATOM 1979 N N . TYR A 1 288 ? 7.885 -0.115 -19.750 1.00 77.38 288 TYR A N 1
ATOM 1980 C CA . TYR A 1 288 ? 7.035 0.645 -18.844 1.00 77.38 288 TYR A CA 1
ATOM 1981 C C . TYR A 1 288 ? 7.750 1.941 -18.428 1.00 77.38 288 TYR A C 1
ATOM 1983 O O . TYR A 1 288 ? 8.953 1.935 -18.209 1.00 77.38 288 TYR A O 1
ATOM 1991 N N . SER A 1 289 ? 7.044 3.064 -18.313 1.00 77.00 289 SER A N 1
ATOM 1992 C CA . SER A 1 289 ? 7.582 4.348 -17.849 1.00 77.00 289 SER A CA 1
ATOM 1993 C C . SER A 1 289 ? 6.561 5.068 -16.975 1.00 77.00 289 SER A C 1
ATOM 1995 O O . SER A 1 289 ? 5.464 5.403 -17.427 1.00 77.00 289 SER A O 1
ATOM 1997 N N . VAL A 1 290 ? 6.933 5.389 -15.735 1.00 66.19 290 VAL A N 1
ATOM 1998 C CA . VAL A 1 290 ? 6.038 6.083 -14.792 1.00 66.19 290 VAL A CA 1
ATOM 1999 C C . VAL A 1 290 ? 5.688 7.488 -15.288 1.00 66.19 290 VAL A C 1
ATOM 2001 O O . VAL A 1 290 ? 4.538 7.938 -15.176 1.00 66.19 290 VAL A O 1
ATOM 2004 N N . HIS A 1 291 ? 6.678 8.159 -15.875 1.00 68.75 291 HIS A N 1
ATOM 2005 C CA . HIS A 1 291 ? 6.568 9.511 -16.417 1.00 68.75 291 HIS A CA 1
ATOM 2006 C C . HIS A 1 291 ? 6.153 9.544 -17.892 1.00 68.75 291 HIS A C 1
ATOM 2008 O O . HIS A 1 291 ? 6.030 10.619 -18.470 1.00 68.75 291 HIS A O 1
ATOM 2014 N N . GLY A 1 292 ? 5.874 8.379 -18.482 1.00 73.50 292 GLY A N 1
ATOM 2015 C CA . GLY A 1 292 ? 5.682 8.246 -19.918 1.00 73.50 292 GLY A CA 1
ATOM 2016 C C . GLY A 1 292 ? 6.996 8.408 -20.685 1.00 73.50 292 GLY A C 1
ATOM 2017 O O . GLY A 1 292 ? 8.053 8.694 -20.114 1.00 73.50 292 GLY A O 1
ATOM 2018 N N . ILE A 1 293 ? 6.951 8.173 -21.989 1.00 77.31 293 ILE A N 1
ATOM 2019 C CA . ILE A 1 293 ? 8.073 8.456 -22.886 1.00 77.31 293 ILE A CA 1
ATOM 2020 C C . ILE A 1 293 ? 7.716 9.690 -23.695 1.00 77.31 293 ILE A C 1
ATOM 2022 O O . ILE A 1 293 ? 6.627 9.761 -24.258 1.00 77.31 293 ILE A O 1
ATOM 2026 N N . SER A 1 294 ? 8.610 10.678 -23.734 1.00 76.44 294 SER A N 1
ATOM 2027 C CA . SER A 1 294 ? 8.339 11.884 -24.511 1.00 76.44 294 SER A CA 1
ATOM 2028 C C . SER A 1 294 ? 8.781 11.701 -25.944 1.00 76.44 294 SER A C 1
ATOM 2030 O O . SER A 1 294 ? 9.971 11.568 -26.223 1.00 76.44 294 SER A O 1
ATOM 2032 N N . LYS A 1 295 ? 7.825 11.823 -26.856 1.00 70.94 295 LYS A N 1
ATOM 2033 C CA . LYS A 1 295 ? 8.057 11.963 -28.275 1.00 70.94 295 LYS A CA 1
ATOM 2034 C C . LYS A 1 295 ? 8.536 13.396 -28.584 1.00 70.94 295 LYS A C 1
ATOM 2036 O O . LYS A 1 295 ? 7.866 14.042 -29.364 1.00 70.94 295 LYS A O 1
ATOM 2041 N N . GLY A 1 296 ? 9.707 13.850 -28.116 1.00 64.62 296 GLY A N 1
ATOM 2042 C CA . GLY A 1 296 ? 10.304 15.169 -28.454 1.00 64.62 296 GLY A CA 1
ATOM 2043 C C . GLY A 1 296 ? 10.321 15.574 -29.955 1.00 64.62 296 GLY A C 1
ATOM 2044 O O . GLY A 1 296 ? 9.775 14.913 -30.818 1.00 64.62 296 GLY A O 1
ATOM 2045 N N . THR A 1 297 ? 10.934 16.684 -30.373 1.00 46.59 297 THR A N 1
ATOM 2046 C CA . THR A 1 297 ? 11.031 16.994 -31.825 1.00 46.59 297 THR A CA 1
ATOM 2047 C C . THR A 1 297 ? 12.033 16.057 -32.521 1.00 46.59 297 THR A C 1
ATOM 2049 O O . THR A 1 297 ? 13.211 16.386 -32.626 1.00 46.59 297 THR A O 1
ATOM 2052 N N . TRP A 1 298 ? 11.587 14.870 -32.954 1.00 55.38 298 TRP A N 1
ATOM 2053 C CA . TRP A 1 298 ? 12.415 13.808 -33.554 1.00 55.38 298 TRP A CA 1
ATOM 2054 C C . TRP A 1 298 ? 12.936 14.204 -34.931 1.00 55.38 298 TRP A C 1
ATOM 2056 O O . TRP A 1 298 ? 12.339 13.887 -35.957 1.00 55.38 298 TRP A O 1
ATOM 2066 N N . SER A 1 299 ? 14.091 14.855 -34.959 1.00 43.62 299 SER A N 1
ATOM 2067 C CA . SER A 1 299 ? 15.021 14.721 -36.073 1.00 43.62 299 SER A CA 1
ATOM 2068 C C . SER A 1 299 ? 16.027 13.626 -35.711 1.00 43.62 299 SER A C 1
ATOM 2070 O O . SER A 1 299 ? 17.014 13.888 -35.029 1.00 43.62 299 SER A O 1
ATOM 2072 N N . GLU A 1 300 ? 15.726 12.393 -36.115 1.00 46.22 300 GLU A N 1
ATOM 2073 C CA . GLU A 1 300 ? 16.671 11.282 -36.351 1.00 46.22 300 GLU A CA 1
ATOM 2074 C C . GLU A 1 300 ? 17.527 10.734 -35.186 1.00 46.22 300 GLU A C 1
ATOM 2076 O O . GLU A 1 300 ? 18.075 9.651 -35.344 1.00 46.22 300 GLU A O 1
ATOM 2081 N N . ASN A 1 301 ? 17.609 11.372 -34.012 1.00 50.12 301 ASN A N 1
ATOM 2082 C CA . ASN A 1 301 ? 18.424 10.883 -32.890 1.00 50.12 301 ASN A CA 1
ATOM 2083 C C . ASN A 1 301 ? 17.617 10.788 -31.602 1.00 50.12 301 ASN A C 1
ATOM 2085 O O . ASN A 1 301 ? 17.242 11.784 -30.978 1.00 50.12 301 ASN A O 1
ATOM 2089 N N . VAL A 1 302 ? 17.367 9.556 -31.190 1.00 54.50 302 VAL A N 1
ATOM 2090 C CA . VAL A 1 302 ? 16.548 9.244 -30.028 1.00 54.50 302 VAL A CA 1
ATOM 2091 C C . VAL A 1 302 ? 17.458 9.179 -28.826 1.00 54.50 302 VAL A C 1
ATOM 2093 O O . VAL A 1 302 ? 17.905 8.112 -28.423 1.00 54.50 302 VAL A O 1
ATOM 2096 N N . GLN A 1 303 ? 17.735 10.335 -28.230 1.00 60.22 303 GLN A N 1
ATOM 2097 C CA . GLN A 1 303 ? 18.586 10.419 -27.037 1.00 60.22 303 GLN A CA 1
ATOM 2098 C C . GLN A 1 303 ? 18.077 9.542 -25.878 1.00 60.22 303 GLN A C 1
ATOM 2100 O O . GLN A 1 303 ? 18.845 9.204 -24.978 1.00 60.22 303 GLN A O 1
ATOM 2105 N N . GLN A 1 304 ? 16.794 9.167 -25.926 1.00 69.56 304 GLN A N 1
ATOM 2106 C CA . GLN A 1 304 ? 16.104 8.316 -24.966 1.00 69.56 304 GLN A CA 1
ATOM 2107 C C . GLN A 1 304 ? 16.301 6.813 -25.176 1.00 69.56 304 GLN A C 1
ATOM 2109 O O . GLN A 1 304 ? 15.905 6.072 -24.292 1.00 69.56 304 GLN A O 1
ATOM 2114 N N . VAL A 1 305 ? 16.873 6.344 -26.291 1.00 74.50 305 VAL A N 1
ATOM 2115 C CA . VAL A 1 305 ? 17.156 4.919 -26.529 1.00 74.50 305 VAL A CA 1
ATOM 2116 C C . VAL A 1 305 ? 18.603 4.789 -26.981 1.00 74.50 305 VAL A C 1
ATOM 2118 O O . VAL A 1 305 ? 18.955 5.113 -28.114 1.00 74.50 305 VAL A O 1
ATOM 2121 N N . GLN A 1 306 ? 19.454 4.337 -26.068 1.00 79.19 306 GLN A N 1
ATOM 2122 C CA . GLN A 1 306 ? 20.897 4.296 -26.264 1.00 79.19 306 GLN A CA 1
ATOM 2123 C C . GLN A 1 306 ? 21.371 2.856 -26.369 1.00 79.19 306 GLN A C 1
ATOM 2125 O O . GLN A 1 306 ? 21.021 2.016 -25.539 1.00 79.19 306 GLN A O 1
ATOM 2130 N N . PHE A 1 307 ? 22.221 2.605 -27.359 1.00 78.81 307 PHE A N 1
ATOM 2131 C CA . PHE A 1 307 ? 22.973 1.371 -27.470 1.00 78.81 307 PHE A CA 1
ATOM 2132 C C . PHE A 1 307 ? 24.391 1.578 -26.955 1.00 78.81 307 PHE A C 1
ATOM 2134 O O . PHE A 1 307 ? 25.101 2.499 -27.365 1.00 78.81 307 PHE A O 1
ATOM 2141 N N . TYR A 1 308 ? 24.826 0.691 -26.073 1.00 77.19 308 TYR A N 1
ATOM 2142 C CA . TYR A 1 308 ? 26.193 0.646 -25.582 1.00 77.19 308 TYR A CA 1
ATOM 2143 C C . TYR A 1 308 ? 26.896 -0.557 -26.180 1.00 77.19 308 TYR A C 1
ATOM 2145 O O . TYR A 1 308 ? 26.434 -1.691 -26.046 1.00 77.19 308 TYR A O 1
ATOM 2153 N N . ARG A 1 309 ? 28.033 -0.316 -26.827 1.00 75.56 309 ARG A N 1
ATOM 2154 C CA . ARG A 1 309 ? 28.875 -1.393 -27.342 1.00 75.56 309 ARG A CA 1
ATOM 2155 C C . ARG A 1 309 ? 29.732 -1.962 -26.215 1.00 75.56 309 ARG A C 1
ATOM 2157 O O . ARG A 1 309 ? 30.391 -1.213 -25.492 1.00 75.56 309 ARG A O 1
ATOM 2164 N N . LYS A 1 310 ? 29.777 -3.290 -26.091 1.00 70.50 310 LYS A N 1
ATOM 2165 C CA . LYS A 1 310 ? 30.553 -3.972 -25.044 1.00 70.50 310 LYS A CA 1
ATOM 2166 C C . LYS A 1 310 ? 32.050 -3.660 -25.090 1.00 70.50 310 LYS A C 1
ATOM 2168 O O . LYS A 1 310 ? 32.682 -3.557 -24.046 1.00 70.50 310 LYS A O 1
ATOM 2173 N N . SER A 1 311 ? 32.622 -3.544 -26.289 1.00 69.62 311 SER A N 1
ATOM 2174 C CA . SER A 1 311 ? 34.075 -3.487 -26.480 1.00 69.62 311 SER A CA 1
ATOM 2175 C C . SER A 1 311 ? 34.726 -2.176 -26.034 1.00 69.62 311 SER A C 1
ATOM 2177 O O . SER A 1 311 ? 35.883 -2.182 -25.628 1.00 69.62 311 SER A O 1
ATOM 2179 N N . ASP A 1 312 ? 34.027 -1.048 -26.177 1.00 72.75 312 ASP A N 1
ATOM 2180 C CA . ASP A 1 312 ? 34.587 0.294 -25.965 1.00 72.75 312 ASP A CA 1
ATOM 2181 C C . ASP A 1 312 ? 33.687 1.212 -25.124 1.00 72.75 312 ASP A C 1
ATOM 2183 O O . ASP A 1 312 ? 34.039 2.373 -24.905 1.00 72.75 312 ASP A O 1
ATOM 2187 N N . HIS A 1 313 ? 32.539 0.704 -24.660 1.00 71.12 313 HIS A N 1
ATOM 2188 C CA . HIS A 1 313 ? 31.523 1.437 -23.900 1.00 71.12 313 HIS A CA 1
ATOM 2189 C C . HIS A 1 313 ? 31.048 2.724 -24.580 1.00 71.12 313 HIS A C 1
ATOM 2191 O O . HIS A 1 313 ? 30.512 3.621 -23.921 1.00 71.12 313 HIS A O 1
ATOM 2197 N N . ARG A 1 314 ? 31.241 2.851 -25.898 1.00 77.19 314 ARG A N 1
ATOM 2198 C CA . ARG A 1 314 ? 30.770 4.024 -26.623 1.00 77.19 314 ARG A CA 1
ATOM 2199 C C . ARG A 1 314 ? 29.260 3.954 -26.765 1.00 77.19 314 ARG A C 1
ATOM 2201 O O . ARG A 1 314 ? 28.698 2.924 -27.143 1.00 77.19 314 ARG A O 1
ATOM 2208 N N . LYS A 1 315 ? 28.629 5.090 -26.475 1.00 75.06 315 LYS A N 1
ATOM 2209 C CA . LYS A 1 315 ? 27.214 5.321 -26.735 1.00 75.06 315 LYS A CA 1
ATOM 2210 C C . LYS A 1 315 ? 27.019 5.501 -28.227 1.00 75.06 315 LYS A C 1
ATOM 2212 O O . LYS A 1 315 ? 27.733 6.284 -28.852 1.00 75.06 315 LYS A O 1
ATOM 2217 N N . SER A 1 316 ? 26.056 4.781 -28.767 1.00 73.62 316 SER A N 1
ATOM 2218 C CA . SER A 1 316 ? 25.510 5.035 -30.087 1.00 73.62 316 SER A CA 1
ATOM 2219 C C . SER A 1 316 ? 24.014 5.232 -29.932 1.00 73.62 316 SER A C 1
ATOM 2221 O O . SER A 1 316 ? 23.349 4.442 -29.259 1.00 73.62 316 SER A O 1
ATOM 2223 N N . ASP A 1 317 ? 23.493 6.295 -30.527 1.00 68.88 317 ASP A N 1
ATOM 2224 C CA . ASP A 1 317 ? 22.053 6.501 -30.566 1.00 68.88 317 ASP A CA 1
ATOM 2225 C C . ASP A 1 317 ? 21.412 5.428 -31.458 1.00 68.88 317 ASP A C 1
ATOM 2227 O O . ASP A 1 317 ? 22.039 4.915 -32.395 1.00 68.88 317 ASP A O 1
ATOM 2231 N N . ALA A 1 318 ? 20.168 5.060 -31.148 1.00 65.62 318 ALA A N 1
ATOM 2232 C CA . ALA A 1 318 ? 19.381 4.204 -32.023 1.00 65.62 318 ALA A CA 1
ATOM 2233 C C . ALA A 1 318 ? 19.279 4.833 -33.419 1.00 65.62 318 ALA A C 1
ATOM 2235 O O . ALA A 1 318 ? 18.748 5.931 -33.573 1.00 65.62 318 ALA A O 1
ATOM 2236 N N . GLY A 1 319 ? 19.781 4.126 -34.433 1.00 68.62 319 GLY A N 1
ATOM 2237 C CA . GLY A 1 319 ? 19.721 4.565 -35.829 1.00 68.62 319 GLY A CA 1
ATOM 2238 C C . GLY A 1 319 ? 18.407 4.198 -36.521 1.00 68.62 319 GLY A C 1
ATOM 2239 O O . GLY A 1 319 ? 18.146 4.660 -37.627 1.00 68.62 319 GLY A O 1
ATOM 2240 N N . ILE A 1 320 ? 17.594 3.344 -35.894 1.00 77.06 320 ILE A N 1
ATOM 2241 C CA . ILE A 1 320 ? 16.302 2.880 -36.400 1.00 77.06 320 ILE A CA 1
ATOM 2242 C C . ILE A 1 320 ? 15.317 2.900 -35.239 1.00 77.06 320 ILE A C 1
ATOM 2244 O O . ILE A 1 320 ? 15.604 2.277 -34.221 1.00 77.06 320 ILE A O 1
ATOM 2248 N N . ILE A 1 321 ? 14.146 3.519 -35.413 1.00 77.56 321 ILE A N 1
ATOM 2249 C CA . ILE A 1 321 ? 12.967 3.205 -34.601 1.00 77.56 321 ILE A CA 1
ATOM 2250 C C . ILE A 1 321 ? 11.732 3.062 -35.491 1.00 77.56 321 ILE A C 1
ATOM 2252 O O . ILE A 1 321 ? 11.462 3.901 -36.348 1.00 77.56 321 ILE A O 1
ATOM 2256 N N . VAL A 1 322 ? 10.992 1.981 -35.276 1.00 80.50 322 VAL A N 1
ATOM 2257 C CA . VAL A 1 322 ? 9.760 1.604 -35.961 1.00 80.50 322 VAL A CA 1
ATOM 2258 C C . VAL A 1 322 ? 8.666 1.458 -34.908 1.00 80.50 322 VAL A C 1
ATOM 2260 O O . VAL A 1 322 ? 8.925 0.957 -33.813 1.00 80.50 322 VAL A O 1
ATOM 2263 N N . ASP A 1 323 ? 7.460 1.912 -35.252 1.00 83.06 323 ASP A N 1
ATOM 2264 C CA . ASP A 1 323 ? 6.272 1.841 -34.395 1.00 83.06 323 ASP A CA 1
ATOM 2265 C C . ASP A 1 323 ? 6.509 2.450 -33.007 1.00 83.06 323 ASP A C 1
ATOM 2267 O O . ASP A 1 323 ? 6.243 1.842 -31.973 1.00 83.06 323 ASP A O 1
ATOM 2271 N N . PHE A 1 324 ? 7.062 3.670 -32.990 1.00 80.75 324 PHE A N 1
ATOM 2272 C CA . PHE A 1 324 ? 7.312 4.379 -31.740 1.00 80.75 324 PHE A CA 1
ATOM 2273 C C . PHE A 1 324 ? 6.004 4.560 -30.947 1.00 80.75 324 PHE A C 1
ATOM 2275 O O . PHE A 1 324 ? 4.974 4.873 -31.558 1.00 80.75 324 PHE A O 1
ATOM 2282 N N . PRO A 1 325 ? 6.037 4.438 -29.609 1.00 82.06 325 PRO A N 1
ATOM 2283 C CA . PRO A 1 325 ? 4.857 4.622 -28.776 1.00 82.06 325 PRO A CA 1
ATOM 2284 C C . PRO A 1 325 ? 4.291 6.042 -28.902 1.00 82.06 325 PRO A C 1
ATOM 2286 O O . PRO A 1 325 ? 4.982 6.983 -29.301 1.00 82.06 325 PRO A O 1
ATOM 2289 N N . GLU A 1 326 ? 3.020 6.221 -28.547 1.00 82.62 326 GLU A N 1
ATOM 2290 C CA . GLU A 1 326 ? 2.426 7.559 -28.487 1.00 82.62 326 GLU A CA 1
ATOM 2291 C C . GLU A 1 326 ? 3.150 8.450 -27.458 1.00 82.62 326 GLU A C 1
ATOM 2293 O O . GLU A 1 326 ? 3.757 7.964 -26.503 1.00 82.62 326 GLU A O 1
ATOM 2298 N N . ASP A 1 327 ? 3.108 9.771 -27.657 1.00 82.50 327 ASP A N 1
ATOM 2299 C CA . ASP A 1 327 ? 3.715 10.712 -26.710 1.00 82.50 327 ASP A CA 1
ATOM 2300 C C . ASP A 1 327 ? 3.068 10.573 -25.326 1.00 82.50 327 ASP A C 1
ATOM 2302 O O . ASP A 1 327 ? 1.843 10.555 -25.197 1.00 82.50 327 ASP A O 1
ATOM 2306 N N . GLY A 1 328 ? 3.891 10.446 -24.288 1.00 76.38 328 GLY A N 1
ATOM 2307 C CA . GLY A 1 328 ? 3.434 10.182 -22.927 1.00 76.38 328 GLY A CA 1
ATOM 2308 C C . GLY A 1 328 ? 3.021 8.730 -22.666 1.00 76.38 328 GLY A C 1
ATOM 2309 O O . GLY A 1 328 ? 2.537 8.441 -21.569 1.00 76.38 328 GLY A O 1
ATOM 2310 N N . ALA A 1 329 ? 3.228 7.803 -23.613 1.00 78.50 329 ALA A N 1
ATOM 2311 C CA . ALA A 1 329 ? 2.938 6.389 -23.402 1.00 78.50 329 ALA A CA 1
ATOM 2312 C C . ALA A 1 329 ? 3.709 5.855 -22.191 1.00 78.50 329 ALA A C 1
ATOM 2314 O O . ALA A 1 329 ? 4.939 5.923 -22.123 1.00 78.50 329 ALA A O 1
ATOM 2315 N N . LYS A 1 330 ? 2.962 5.318 -21.224 1.00 76.56 330 LYS A N 1
ATOM 2316 C CA . LYS A 1 330 ? 3.510 4.713 -20.004 1.00 76.56 330 LYS A CA 1
ATOM 2317 C C . LYS A 1 330 ? 3.829 3.236 -20.158 1.00 76.56 330 LYS A C 1
ATOM 2319 O O . LYS A 1 330 ? 4.518 2.681 -19.319 1.00 76.56 330 LYS A O 1
ATOM 2324 N N . HIS A 1 331 ? 3.327 2.599 -21.203 1.00 79.50 331 HIS A N 1
ATOM 2325 C CA . HIS A 1 331 ? 3.654 1.230 -21.558 1.00 79.50 331 HIS A CA 1
ATOM 2326 C C . HIS A 1 331 ? 3.561 1.084 -23.072 1.00 79.50 331 HIS A C 1
ATOM 2328 O O . HIS A 1 331 ? 2.851 1.846 -23.735 1.00 79.50 331 HIS A O 1
ATOM 2334 N N . GLY A 1 332 ? 4.244 0.089 -23.618 1.00 83.44 332 GLY A N 1
ATOM 2335 C CA . GLY A 1 332 ? 4.116 -0.237 -25.026 1.00 83.44 332 GLY A CA 1
ATOM 2336 C C . GLY A 1 332 ? 5.223 -1.143 -25.519 1.00 83.44 332 GLY A C 1
ATOM 2337 O O . GLY A 1 332 ? 6.096 -1.572 -24.766 1.00 83.44 332 GLY A O 1
ATOM 2338 N N . SER A 1 333 ? 5.170 -1.391 -26.819 1.00 85.31 333 SER A N 1
ATOM 2339 C CA . SER A 1 333 ? 6.207 -2.083 -27.561 1.00 85.31 333 SER A CA 1
ATOM 2340 C C . SER A 1 333 ? 6.659 -1.212 -28.721 1.00 85.31 333 SER A C 1
ATOM 2342 O O . SER A 1 333 ? 5.823 -0.576 -29.361 1.00 85.31 333 SER A O 1
ATOM 2344 N N . PHE A 1 334 ? 7.950 -1.205 -29.015 1.00 86.62 334 PHE A N 1
ATOM 2345 C CA . PHE A 1 334 ? 8.490 -0.587 -30.223 1.00 86.62 334 PHE A CA 1
ATOM 2346 C C . PHE A 1 334 ? 9.688 -1.381 -30.718 1.00 86.62 334 PHE A C 1
ATOM 2348 O O . PHE A 1 334 ? 10.319 -2.116 -29.958 1.00 86.62 334 PHE A O 1
ATOM 2355 N N . LYS A 1 335 ? 10.026 -1.217 -31.995 1.00 87.25 335 LYS A N 1
ATOM 2356 C CA . LYS A 1 335 ? 11.209 -1.850 -32.573 1.00 87.25 335 LYS A CA 1
ATOM 2357 C C . LYS A 1 335 ? 12.288 -0.800 -32.771 1.00 87.25 335 LYS A C 1
ATOM 2359 O O . LYS A 1 335 ? 12.055 0.218 -33.411 1.00 87.25 335 LYS A O 1
ATOM 2364 N N . THR A 1 336 ? 13.478 -1.033 -32.240 1.00 88.31 336 THR A N 1
ATOM 2365 C CA . THR A 1 336 ? 14.626 -0.119 -32.348 1.00 88.31 336 THR A CA 1
ATOM 2366 C C . THR A 1 336 ? 15.846 -0.848 -32.876 1.00 88.31 336 THR A C 1
ATOM 2368 O O . THR A 1 336 ? 15.875 -2.069 -32.874 1.00 88.31 336 THR A O 1
ATOM 2371 N N . GLY A 1 337 ? 16.858 -0.155 -33.374 1.00 85.75 337 GLY A N 1
ATOM 2372 C CA . GLY A 1 337 ? 18.017 -0.830 -33.933 1.00 85.75 337 GLY A CA 1
ATOM 2373 C C . GLY A 1 337 ? 19.164 0.084 -34.303 1.00 85.75 337 GLY A C 1
ATOM 2374 O O . GLY A 1 337 ? 19.104 1.307 -34.163 1.00 85.75 337 GLY A O 1
ATOM 2375 N N . MET A 1 338 ? 20.216 -0.538 -34.820 1.00 83.75 338 MET A N 1
ATOM 2376 C CA . MET A 1 338 ? 21.380 0.150 -35.360 1.00 83.75 338 MET A CA 1
ATOM 2377 C C . MET A 1 338 ? 21.724 -0.377 -36.747 1.00 83.75 338 MET A C 1
ATOM 2379 O O . MET A 1 338 ? 21.592 -1.568 -37.036 1.00 83.75 338 MET A O 1
ATOM 2383 N N . CYS A 1 339 ? 22.244 0.521 -37.578 1.00 83.31 339 CYS A N 1
ATOM 2384 C CA . CYS A 1 339 ? 22.852 0.181 -38.855 1.00 83.31 339 CYS A CA 1
ATOM 2385 C C . CYS A 1 339 ? 24.371 0.132 -38.724 1.00 83.31 339 CYS A C 1
ATOM 2387 O O . CYS A 1 339 ? 24.987 1.012 -38.123 1.00 83.31 339 CYS A O 1
ATOM 2389 N N . GLY A 1 340 ? 24.984 -0.887 -39.319 1.00 78.69 340 GLY A N 1
ATOM 2390 C CA . GLY A 1 340 ? 26.422 -0.924 -39.538 1.00 78.69 340 GLY A CA 1
ATOM 2391 C C . GLY A 1 340 ? 26.843 0.063 -40.628 1.00 78.69 340 GLY A C 1
ATOM 2392 O O . GLY A 1 340 ? 26.053 0.461 -41.482 1.00 78.69 340 GLY A O 1
ATOM 2393 N N . SER A 1 341 ? 28.123 0.429 -40.636 1.00 67.56 341 SER A N 1
ATOM 2394 C CA . SER A 1 341 ? 28.708 1.315 -41.653 1.00 67.56 341 SER A CA 1
ATOM 2395 C C . SER A 1 341 ? 28.945 0.633 -43.013 1.00 67.56 341 SER A C 1
ATOM 2397 O O . SER A 1 341 ? 29.244 1.315 -43.991 1.00 67.56 341 SER A O 1
ATOM 2399 N N . ALA A 1 342 ? 28.798 -0.696 -43.097 1.00 64.81 342 ALA A N 1
ATOM 2400 C CA . ALA A 1 342 ? 28.843 -1.494 -44.326 1.00 64.81 342 ALA A CA 1
ATOM 2401 C C . ALA A 1 342 ? 28.075 -2.824 -44.154 1.00 64.81 342 ALA A C 1
ATOM 2403 O O . ALA A 1 342 ? 27.783 -3.245 -43.031 1.00 64.81 342 ALA A O 1
ATOM 2404 N N . ALA A 1 343 ? 27.753 -3.507 -45.261 1.00 56.84 343 ALA A N 1
ATOM 2405 C CA . ALA A 1 343 ? 27.182 -4.858 -45.237 1.00 56.84 343 ALA A CA 1
ATOM 2406 C C . ALA A 1 343 ? 28.106 -5.810 -44.448 1.00 56.84 343 ALA A C 1
ATOM 2408 O O . ALA A 1 343 ? 29.251 -6.029 -44.839 1.00 56.84 343 ALA A O 1
ATOM 2409 N N . GLY A 1 344 ? 27.626 -6.326 -43.310 1.00 56.72 344 GLY A N 1
ATOM 2410 C CA . GLY A 1 344 ? 28.389 -7.210 -42.416 1.00 56.72 344 GLY A CA 1
ATOM 2411 C C . GLY A 1 344 ? 29.293 -6.531 -41.372 1.00 56.72 344 GLY A C 1
ATOM 2412 O O . GLY A 1 344 ? 30.058 -7.230 -40.717 1.00 56.72 344 GLY A O 1
ATOM 2413 N N . ALA A 1 345 ? 29.226 -5.206 -41.191 1.00 59.31 345 ALA A N 1
ATOM 2414 C CA . ALA A 1 345 ? 30.121 -4.457 -40.292 1.00 59.31 345 ALA A CA 1
ATOM 2415 C C . ALA A 1 345 ? 29.566 -4.183 -38.880 1.00 59.31 345 ALA A C 1
ATOM 2417 O O . ALA A 1 345 ? 30.097 -3.323 -38.174 1.00 59.31 345 ALA A O 1
ATOM 2418 N N . ILE A 1 346 ? 28.501 -4.866 -38.456 1.00 63.22 346 ILE A N 1
ATOM 2419 C CA . ILE A 1 346 ? 28.105 -4.803 -37.046 1.00 63.22 346 ILE A CA 1
ATOM 2420 C C . ILE A 1 346 ? 29.037 -5.713 -36.280 1.00 63.22 346 ILE A C 1
ATOM 2422 O O . ILE A 1 346 ? 29.151 -6.896 -36.589 1.00 63.22 346 ILE A O 1
ATOM 2426 N N . ASP A 1 347 ? 29.702 -5.138 -35.290 1.00 65.19 347 ASP A N 1
ATOM 2427 C CA . ASP A 1 347 ? 30.508 -5.903 -34.368 1.00 65.19 347 ASP A CA 1
ATOM 2428 C C . ASP A 1 347 ? 29.588 -6.789 -33.509 1.00 65.19 347 ASP A C 1
ATOM 2430 O O . ASP A 1 347 ? 28.812 -6.257 -32.717 1.00 65.19 347 ASP A O 1
ATOM 2434 N N . PRO A 1 348 ? 29.651 -8.127 -33.629 1.00 58.44 348 PRO A N 1
ATOM 2435 C CA . PRO A 1 348 ? 28.808 -9.030 -32.855 1.00 58.44 348 PRO A CA 1
ATOM 2436 C C . PRO A 1 348 ? 29.217 -9.108 -31.375 1.00 58.44 348 PRO A C 1
ATOM 2438 O O . PRO A 1 348 ? 28.697 -9.954 -30.653 1.00 58.44 348 PRO A O 1
ATOM 2441 N N . THR A 1 349 ? 30.156 -8.280 -30.892 1.00 59.91 349 THR A N 1
ATOM 2442 C CA . THR A 1 349 ? 30.670 -8.342 -29.509 1.00 59.91 349 THR A CA 1
ATOM 2443 C C . THR A 1 349 ? 29.663 -7.963 -28.418 1.00 59.91 349 THR A C 1
ATOM 2445 O O . THR A 1 349 ? 30.028 -7.953 -27.244 1.00 59.91 349 THR A O 1
ATOM 2448 N N . GLY A 1 350 ? 28.391 -7.768 -28.759 1.00 66.88 350 GLY A N 1
ATOM 2449 C CA . GLY A 1 350 ? 27.295 -7.598 -27.813 1.00 66.88 350 GLY A CA 1
ATOM 2450 C C . GLY A 1 350 ? 26.971 -6.132 -27.578 1.00 66.88 350 GLY A C 1
ATOM 2451 O O . GLY A 1 350 ? 27.859 -5.279 -27.436 1.00 66.88 350 GLY A O 1
ATOM 2452 N N . TYR A 1 351 ? 25.675 -5.860 -27.535 1.00 74.38 351 TYR A N 1
ATOM 2453 C CA . TYR A 1 351 ? 25.141 -4.533 -27.288 1.00 74.38 351 TYR A CA 1
ATOM 2454 C C . TYR A 1 351 ? 24.347 -4.539 -25.995 1.00 74.38 351 TYR A C 1
ATOM 2456 O O . TYR A 1 351 ? 23.976 -5.579 -25.457 1.00 74.38 351 TYR A O 1
ATOM 2464 N N . ALA A 1 352 ? 24.080 -3.351 -25.489 1.00 75.19 352 ALA A N 1
ATOM 2465 C CA . ALA A 1 352 ? 23.079 -3.178 -24.468 1.00 75.19 352 ALA A CA 1
ATOM 2466 C C . ALA A 1 352 ? 22.210 -1.977 -24.769 1.00 75.19 352 ALA A C 1
ATOM 2468 O O . ALA A 1 352 ? 22.698 -0.950 -25.230 1.00 75.19 352 ALA A O 1
ATOM 2469 N N . LEU A 1 353 ? 20.935 -2.132 -24.472 1.00 81.00 353 LEU A N 1
ATOM 2470 C CA . LEU A 1 353 ? 19.893 -1.150 -24.619 1.00 81.00 353 LEU A CA 1
ATOM 2471 C C . LEU A 1 353 ? 19.663 -0.434 -23.294 1.00 81.00 353 LEU A C 1
ATOM 2473 O O . LEU A 1 353 ? 19.597 -1.069 -22.246 1.00 81.00 353 LEU A O 1
ATOM 2477 N N . TYR A 1 354 ? 19.504 0.879 -23.352 1.00 80.19 354 TYR A N 1
ATOM 2478 C CA . TYR A 1 354 ? 19.217 1.731 -22.206 1.00 80.19 354 TYR A CA 1
ATOM 2479 C C . TYR A 1 354 ? 18.178 2.775 -22.593 1.00 80.19 354 TYR A C 1
ATOM 2481 O O . TYR A 1 354 ? 18.271 3.350 -23.681 1.00 80.19 354 TYR A O 1
ATOM 2489 N N . MET A 1 355 ? 17.221 3.039 -21.703 1.00 77.75 355 MET A N 1
ATOM 2490 C CA . MET A 1 355 ? 16.150 4.005 -21.948 1.00 77.75 355 MET A CA 1
ATOM 2491 C C . MET A 1 355 ? 16.185 5.204 -20.997 1.00 77.75 355 MET A C 1
ATOM 2493 O O . MET A 1 355 ? 16.677 5.093 -19.878 1.00 77.75 355 MET A O 1
ATOM 2497 N N . ILE A 1 356 ? 15.670 6.355 -21.435 1.00 73.94 356 ILE A N 1
ATOM 2498 C CA . ILE A 1 356 ? 15.528 7.577 -20.625 1.00 73.94 356 ILE A CA 1
ATOM 2499 C C . ILE A 1 356 ? 14.089 8.090 -20.748 1.00 73.94 356 ILE A C 1
ATOM 2501 O O . ILE A 1 356 ? 13.527 8.078 -21.842 1.00 73.94 356 ILE A O 1
ATOM 2505 N N . ASP A 1 357 ? 13.482 8.530 -19.645 1.00 74.12 357 ASP A N 1
ATOM 2506 C CA . ASP A 1 357 ? 12.130 9.100 -19.651 1.00 74.12 357 ASP A CA 1
ATOM 2507 C C . ASP A 1 357 ? 12.098 10.563 -20.148 1.00 74.12 357 ASP A C 1
ATOM 2509 O O . ASP A 1 357 ? 13.109 11.161 -20.531 1.00 74.12 357 ASP A O 1
ATOM 2513 N N . SER A 1 358 ? 10.905 11.165 -20.130 1.00 70.31 358 SER A N 1
ATOM 2514 C CA . SER A 1 358 ? 10.687 12.570 -20.497 1.00 70.31 358 SER A CA 1
ATOM 2515 C C . SER A 1 358 ? 11.395 13.589 -19.594 1.00 70.31 358 SER A C 1
ATOM 2517 O O . SER A 1 358 ? 11.587 14.732 -20.001 1.00 70.31 358 SER A O 1
ATOM 2519 N N . ASN A 1 359 ? 11.761 13.198 -18.376 1.00 69.00 359 ASN A N 1
ATOM 2520 C CA . ASN A 1 359 ? 12.369 14.042 -17.350 1.00 69.00 359 ASN A CA 1
ATOM 2521 C C . ASN A 1 359 ? 13.894 13.855 -17.263 1.00 69.00 359 ASN A C 1
ATOM 2523 O O . ASN A 1 359 ? 14.541 14.489 -16.429 1.00 69.00 359 ASN A O 1
ATOM 2527 N N . GLY A 1 360 ? 14.479 13.000 -18.109 1.00 70.19 360 GLY A N 1
ATOM 2528 C CA . GLY A 1 360 ? 15.900 12.658 -18.059 1.00 70.19 360 GLY A CA 1
ATOM 2529 C C . GLY A 1 360 ? 16.243 11.544 -17.060 1.00 70.19 360 GLY A C 1
ATOM 2530 O O . GLY A 1 360 ? 17.425 11.281 -16.832 1.00 70.19 360 GLY A O 1
ATOM 2531 N N . GLY A 1 361 ? 15.236 10.895 -16.470 1.00 70.56 361 GLY A N 1
ATOM 2532 C CA . GLY A 1 361 ? 15.362 9.742 -15.585 1.00 70.56 361 GLY A CA 1
ATOM 2533 C C . GLY A 1 361 ? 15.836 8.508 -16.347 1.00 70.56 361 GLY A C 1
ATOM 2534 O O . GLY A 1 361 ? 15.262 8.122 -17.365 1.00 70.56 361 GLY A O 1
ATOM 2535 N N . GLY A 1 362 ? 16.920 7.904 -15.867 1.00 66.81 362 GLY A N 1
ATOM 2536 C CA . GLY A 1 362 ? 17.556 6.745 -16.482 1.00 66.81 362 GLY A CA 1
ATOM 2537 C C . GLY A 1 362 ? 16.865 5.428 -16.154 1.00 66.81 362 GLY A C 1
ATOM 2538 O O . GLY A 1 362 ? 16.561 5.170 -14.994 1.00 66.81 362 GLY A O 1
ATOM 2539 N N . GLY A 1 363 ? 16.635 4.602 -17.168 1.00 67.88 363 GLY A N 1
ATOM 2540 C CA . GLY A 1 363 ? 16.005 3.292 -17.064 1.00 67.88 363 GLY A CA 1
ATOM 2541 C C . GLY A 1 363 ? 16.956 2.143 -16.727 1.00 67.88 363 GLY A C 1
ATOM 2542 O O . GLY A 1 363 ? 18.140 2.333 -16.437 1.00 67.88 363 GLY A O 1
ATOM 2543 N N . ASN A 1 364 ? 16.453 0.908 -16.769 1.00 63.91 364 ASN A N 1
ATOM 2544 C CA . ASN A 1 364 ? 17.307 -0.284 -16.735 1.00 63.91 364 ASN A CA 1
ATOM 2545 C C . ASN A 1 364 ? 18.033 -0.514 -18.062 1.00 63.91 364 ASN A C 1
ATOM 2547 O O . ASN A 1 364 ? 17.712 0.056 -19.105 1.00 63.91 364 ASN A O 1
ATOM 2551 N N . LEU A 1 365 ? 19.085 -1.323 -17.965 1.00 69.31 365 LEU A N 1
ATOM 2552 C CA . LEU A 1 365 ? 19.968 -1.651 -19.064 1.00 69.31 365 LEU A CA 1
ATOM 2553 C C . LEU A 1 365 ? 19.831 -3.142 -19.378 1.00 69.31 365 LEU A C 1
ATOM 2555 O O . LEU A 1 365 ? 19.979 -3.976 -18.484 1.00 69.31 365 LEU A O 1
ATOM 2559 N N . VAL A 1 366 ? 19.545 -3.472 -20.637 1.00 71.00 366 VAL A N 1
ATOM 2560 C CA . VAL A 1 366 ? 19.278 -4.845 -21.092 1.00 71.00 366 VAL A CA 1
ATOM 2561 C C . VAL A 1 366 ? 20.270 -5.229 -22.176 1.00 71.00 366 VAL A C 1
ATOM 2563 O O . VAL A 1 366 ? 20.489 -4.467 -23.109 1.00 71.00 366 VAL A O 1
ATOM 2566 N N . CYS A 1 367 ? 20.896 -6.395 -22.056 1.00 72.31 367 CYS A N 1
ATOM 2567 C CA . CYS A 1 367 ? 21.859 -6.872 -23.047 1.00 72.31 367 CYS A CA 1
ATOM 2568 C C . CYS A 1 367 ? 21.171 -7.519 -24.236 1.00 72.31 367 CYS A C 1
ATOM 2570 O O . CYS A 1 367 ? 20.111 -8.118 -24.082 1.00 72.31 367 CYS A O 1
ATOM 2572 N N . LEU A 1 368 ? 21.832 -7.431 -25.384 1.00 70.25 368 LEU A N 1
ATOM 2573 C CA . LEU A 1 368 ? 21.371 -7.904 -26.680 1.00 70.25 368 LEU A CA 1
ATOM 2574 C C . LEU A 1 368 ? 22.406 -8.818 -27.323 1.00 70.25 368 LEU A C 1
ATOM 2576 O O . LEU A 1 368 ? 23.616 -8.468 -27.264 1.00 70.25 368 LEU A O 1
#

Foldseek 3Di:
DDDDDDDDDDDDDDPDDPDQDEPDDPPVVPDPDDAFQAAPFQVSEDPPQWTQQQFQRTTFGFDDFQSNYPWDQWGFAFGAHPVRHTPGTGTFHDDQDTDDPPDPPDDDQWGQAPGRRHIDGQACFQVSQPSGPDFRFTHPNVSSYGHGCQQQQQCALLVQLFQQFRGQPNVRSGGHAADFQVSCVNNDPQWTQDPSSGTDRLDQFADCPPCDDDDHRHQVSADVCFGCDPRGTHNDPVQLPCPVQDPDDQDPDDFWKEWPAWAKDWAQFDVVQDPPRFTKMKIKTWMFTPQAAAPPPDPQFDPFKWKAQSPPRDTDTFRDKAPDDDGRHRTDIIMTIDGAPHRPRDDPNWMKIWGGHPVRRTYDIHID

Radius of gyration: 35.78 Å; chains: 1; bounding box: 78×90×100 Å